Protein AF-A0A523UIM7-F1 (afdb_monomer_lite)

Foldseek 3Di:
DDDDPVRDDFFDKDKDFPDPDPPDDDDDDDDPDDDPDDDCPDDDDDDDDDDDDFDWDDDPHDTDGDDPDDDPDPPPSPPDPGIDTDGHHDDDDPDDDPDDFPDDVPAAWHQDPNDTDGDDQQADHLQDAAQFAGPPFHADPVHSGHHDGRPPVQVVVVVVQWQKTWEEEVLPVVLVVVSVVVCVPDPTHYYYHYDFDDCVNQVADPVCRNVLSVLCPLQQVGFTWMAGSQAIDGPDDNPHRDQNVVSLVRGPRNVVCPDPVNVVSSVVSSVVSVVVVVVSVVSNVVRDDD

pLDDT: mean 71.67, std 26.22, range [25.52, 98.38]

Radius of gyration: 25.38 Å; chains: 1; bounding box: 70×65×56 Å

Sequence (290 aa):
MWKELKDISSGDEIVVSKQLVPGKSKKLDFNKVKKGDYKVNRINFALRDSSEGTTVLLDGGTAVLTVSKEEEYQNFLIENEYFAMEKVKDIRLIGKEPTLDLRVEDEHNFIANGIVVHNTGIQRSGATPCGASTTTQPAGKVKPGKEQFRKDLTSIVAAHHIPYTAQAGIFHWKDLVNKAEKAFKVDGPAFLNILAPCHRGWRYPMEKTLEIAKLAIDTGFWPLFEVENGVWKINIRPKQRKPIIEWIKSQGRYKHLLKEENKHIVERIQKEVDDYWKYLEGMCKATQPQ

Secondary structure (DSSP, 8-state):
-PPPGGG--TT-EEEEES---TT------PPPPPTTS------PPPPP-----PPPEEETTEEE-----------TTSS-TTEEEEE-----------------TT---EEETTEEE--STT---TTSPTT---SSS-B-SS-BS--SPPP-HHHHHHHTT-SEEEEEETTSHHHHHHHHHHHHH-SS-EEEEEE---HHHHT--GGGHHHHHHHHHHTSSS-EEEEETTEEEEEE--SSPPPTHHHHHT-GGGGGGGSGGGHHHHHHHHHHHHHHHHHHHHHHHHHS--

Structure (mmCIF, N/CA/C/O backbone):
data_AF-A0A523UIM7-F1
#
_entry.id   AF-A0A523UIM7-F1
#
loop_
_atom_site.group_PDB
_atom_site.id
_atom_site.type_symbol
_atom_site.label_atom_id
_atom_site.label_alt_id
_atom_site.label_comp_id
_atom_site.label_asym_id
_atom_site.label_entity_id
_atom_site.label_seq_id
_atom_site.pdbx_PDB_ins_code
_atom_site.Cartn_x
_atom_site.Cartn_y
_atom_site.Cartn_z
_atom_site.occupancy
_atom_site.B_iso_or_equiv
_atom_site.auth_seq_id
_atom_site.auth_comp_id
_atom_site.auth_asym_id
_atom_site.auth_atom_id
_atom_site.pdbx_PDB_model_num
ATOM 1 N N . MET A 1 1 ? 18.971 -33.603 -4.106 1.00 36.50 1 MET A N 1
ATOM 2 C CA . MET A 1 1 ? 18.388 -33.624 -5.467 1.00 36.50 1 MET A CA 1
ATOM 3 C C . MET A 1 1 ? 16.890 -33.425 -5.336 1.00 36.50 1 MET A C 1
ATOM 5 O O . MET A 1 1 ? 16.274 -34.182 -4.604 1.00 36.50 1 MET A O 1
ATOM 9 N N . TRP A 1 2 ? 16.320 -32.408 -5.979 1.00 37.19 2 TRP A N 1
ATOM 10 C CA . TRP A 1 2 ? 14.867 -32.212 -6.026 1.00 37.19 2 TRP A CA 1
ATOM 11 C C . TRP A 1 2 ? 14.344 -32.839 -7.325 1.00 37.19 2 TRP A C 1
ATOM 13 O O . TRP A 1 2 ? 14.866 -32.512 -8.388 1.00 37.19 2 TRP A O 1
ATOM 23 N N . LYS A 1 3 ? 13.369 -33.751 -7.241 1.00 43.34 3 LYS A N 1
ATOM 24 C CA . LYS A 1 3 ? 12.641 -34.299 -8.400 1.00 43.34 3 LYS A CA 1
ATOM 25 C C . LYS A 1 3 ? 11.364 -33.488 -8.619 1.00 43.34 3 LYS A C 1
ATOM 27 O O . LYS A 1 3 ? 10.752 -33.050 -7.643 1.00 43.34 3 LYS A O 1
ATOM 32 N N . GLU A 1 4 ? 10.944 -33.281 -9.867 1.00 42.25 4 GLU A N 1
ATOM 33 C CA . GLU A 1 4 ? 9.598 -32.758 -10.113 1.00 42.25 4 GLU A CA 1
ATOM 34 C C . GLU A 1 4 ? 8.558 -33.836 -9.773 1.00 42.25 4 GLU A C 1
ATOM 36 O O . GLU A 1 4 ? 8.850 -35.027 -9.828 1.00 42.25 4 GLU A O 1
ATOM 41 N N . LEU A 1 5 ? 7.323 -33.437 -9.449 1.00 47.47 5 LEU A N 1
ATOM 42 C CA . LEU A 1 5 ? 6.235 -34.366 -9.096 1.00 47.47 5 LEU A CA 1
ATOM 43 C C . LEU A 1 5 ? 5.998 -35.447 -10.166 1.00 47.47 5 LEU A C 1
ATOM 45 O O . LEU A 1 5 ? 5.628 -36.569 -9.839 1.00 47.47 5 LEU A O 1
ATOM 49 N N . LYS A 1 6 ? 6.243 -35.102 -11.436 1.00 51.72 6 LYS A N 1
ATOM 50 C CA . LYS A 1 6 ? 6.139 -36.007 -12.589 1.00 51.72 6 LYS A CA 1
ATOM 51 C C . LYS A 1 6 ? 7.264 -37.054 -12.651 1.00 51.72 6 LYS A C 1
ATOM 53 O O . LYS A 1 6 ? 7.107 -38.056 -13.335 1.00 51.72 6 LYS A O 1
ATOM 58 N N . ASP A 1 7 ? 8.374 -36.804 -11.958 1.00 58.88 7 ASP A N 1
ATOM 59 C CA . ASP A 1 7 ? 9.587 -37.625 -11.965 1.00 58.88 7 ASP A CA 1
ATOM 60 C C . ASP A 1 7 ? 9.700 -38.501 -10.698 1.00 58.88 7 ASP A C 1
ATOM 62 O O . ASP A 1 7 ? 10.655 -39.271 -10.555 1.00 58.88 7 ASP A O 1
ATOM 66 N N . ILE A 1 8 ? 8.741 -38.389 -9.765 1.00 67.38 8 ILE A N 1
ATOM 67 C CA . ILE A 1 8 ? 8.651 -39.247 -8.576 1.00 67.38 8 ILE A CA 1
ATOM 68 C C . ILE A 1 8 ? 8.245 -40.654 -9.017 1.00 67.38 8 ILE A C 1
ATOM 70 O O . ILE A 1 8 ? 7.314 -40.833 -9.801 1.00 67.38 8 ILE A O 1
ATOM 74 N N . SER A 1 9 ? 8.946 -41.657 -8.501 1.00 69.88 9 SER A N 1
ATOM 75 C CA . SER A 1 9 ? 8.716 -43.075 -8.782 1.00 69.88 9 SER A CA 1
ATOM 76 C C . SER A 1 9 ? 8.471 -43.866 -7.498 1.00 69.88 9 SER A C 1
ATOM 78 O O . SER A 1 9 ? 8.834 -43.438 -6.401 1.00 69.88 9 SER A O 1
ATOM 80 N N . SER A 1 10 ? 7.868 -45.050 -7.631 1.00 73.38 10 SER A N 1
ATOM 81 C CA . SER A 1 10 ? 7.807 -46.012 -6.525 1.00 73.38 10 SER A CA 1
ATOM 82 C C . SER A 1 10 ? 9.218 -46.300 -5.999 1.00 73.38 10 SER A C 1
ATOM 84 O O . SER A 1 10 ? 10.149 -46.500 -6.781 1.00 73.38 10 SER A O 1
ATOM 86 N N . GLY A 1 11 ? 9.377 -46.284 -4.677 1.00 67.81 11 GLY A N 1
ATOM 87 C CA . GLY A 1 11 ? 10.662 -46.433 -3.994 1.00 67.81 11 GLY A CA 1
ATOM 88 C C . GLY A 1 11 ? 11.387 -45.126 -3.662 1.00 67.81 11 GLY A C 1
ATOM 89 O O . GLY A 1 11 ? 12.305 -45.170 -2.843 1.00 67.81 11 GLY A O 1
ATOM 90 N N . ASP A 1 12 ? 10.965 -43.981 -4.213 1.00 61.47 12 ASP A N 1
ATOM 91 C CA . ASP A 1 12 ? 11.496 -42.676 -3.806 1.00 61.47 12 ASP A CA 1
ATOM 92 C C . ASP A 1 12 ? 11.093 -42.343 -2.362 1.00 61.47 12 ASP A C 1
ATOM 94 O O . ASP A 1 12 ? 9.984 -42.656 -1.916 1.00 61.47 12 ASP A O 1
ATOM 98 N N . GLU A 1 13 ? 11.995 -41.688 -1.631 1.00 58.03 13 GLU A N 1
ATOM 99 C CA . GLU A 1 13 ? 11.727 -41.205 -0.278 1.00 58.03 13 GLU A CA 1
ATOM 100 C C . GLU A 1 13 ? 11.188 -39.773 -0.321 1.00 58.03 13 GLU A C 1
ATOM 102 O O . GLU A 1 13 ? 11.800 -38.877 -0.908 1.00 58.03 13 GLU A O 1
ATOM 107 N N . ILE A 1 14 ? 10.040 -39.555 0.319 1.00 54.66 14 ILE A N 1
ATOM 108 C CA . ILE A 1 14 ? 9.383 -38.250 0.413 1.00 54.66 14 ILE A CA 1
ATOM 109 C C . ILE A 1 14 ? 9.172 -37.858 1.874 1.00 54.66 14 ILE A C 1
ATOM 111 O O . ILE A 1 14 ? 8.968 -38.707 2.742 1.00 54.66 14 ILE A O 1
ATOM 115 N N . VAL A 1 15 ? 9.182 -36.552 2.138 1.00 54.09 15 VAL A N 1
ATOM 116 C CA . VAL A 1 15 ? 8.802 -36.008 3.444 1.00 54.09 15 VAL A CA 1
ATOM 117 C C . VAL A 1 15 ? 7.276 -35.978 3.528 1.00 54.09 15 VAL A C 1
ATOM 119 O O . VAL A 1 15 ? 6.625 -35.281 2.748 1.00 54.09 15 VAL A O 1
ATOM 122 N N . VAL A 1 16 ? 6.699 -36.692 4.490 1.00 48.78 16 VAL A N 1
ATOM 123 C CA . VAL A 1 16 ? 5.262 -36.667 4.802 1.00 48.78 16 VAL A CA 1
ATOM 124 C C . VAL A 1 16 ? 5.023 -36.049 6.174 1.00 48.78 16 VAL A C 1
ATOM 126 O O . VAL A 1 16 ? 5.859 -36.162 7.069 1.00 48.78 16 VAL A O 1
ATOM 129 N N . SER A 1 17 ? 3.876 -35.394 6.366 1.00 43.34 17 SER A N 1
ATOM 130 C CA . SER A 1 17 ? 3.464 -34.939 7.697 1.00 43.34 17 SER A CA 1
ATOM 131 C C . SER A 1 17 ? 2.916 -36.118 8.503 1.00 43.34 17 SER A C 1
ATOM 133 O O . SER A 1 17 ? 2.012 -36.825 8.055 1.00 43.34 17 SER A O 1
ATOM 135 N N . LYS A 1 18 ? 3.448 -36.333 9.707 1.00 52.22 18 LYS A N 1
ATOM 136 C CA . LYS A 1 18 ? 2.936 -37.327 10.652 1.00 52.22 18 LYS A CA 1
ATOM 137 C C . LYS A 1 18 ? 1.614 -36.842 11.256 1.00 52.22 18 LYS A C 1
ATOM 139 O O . LYS A 1 18 ? 1.527 -35.743 11.795 1.00 52.22 18 LYS A O 1
ATOM 144 N N . GLN A 1 19 ? 0.619 -37.733 11.265 1.00 46.78 19 GLN A N 1
ATOM 145 C CA . GLN A 1 19 ? -0.612 -37.636 12.067 1.00 46.78 19 GLN A CA 1
ATOM 146 C C . GLN A 1 19 ? -1.548 -36.447 11.777 1.00 46.78 19 GLN A C 1
ATOM 148 O O . GLN A 1 19 ? -2.046 -35.803 12.704 1.00 46.78 19 GLN A O 1
ATOM 153 N N . LEU A 1 20 ? -1.892 -36.207 10.514 1.00 43.84 20 LEU A N 1
ATOM 154 C CA . LEU A 1 20 ? -3.097 -35.436 10.202 1.00 43.84 20 LEU A CA 1
ATOM 155 C C . LEU A 1 20 ? -4.290 -36.394 10.135 1.00 43.84 20 LEU A C 1
ATOM 157 O O . LEU A 1 20 ? -4.562 -37.002 9.104 1.00 43.84 20 LEU A O 1
ATOM 161 N N . VAL A 1 21 ? -4.985 -36.564 11.264 1.00 44.00 21 VAL A N 1
ATOM 162 C CA . VAL A 1 21 ? -6.299 -37.221 11.271 1.00 44.00 21 VAL A CA 1
ATOM 163 C C . VAL A 1 21 ? -7.298 -36.237 10.654 1.00 44.00 21 VAL A C 1
ATOM 165 O O . VAL A 1 21 ? -7.424 -35.124 11.177 1.00 44.00 21 VAL A O 1
ATOM 168 N N . PRO A 1 22 ? -8.010 -36.602 9.573 1.00 36.69 22 PRO A N 1
ATOM 169 C CA . PRO A 1 22 ? -9.006 -35.725 8.969 1.00 36.69 22 PRO A CA 1
ATOM 170 C C . PRO A 1 22 ? -10.013 -35.230 10.020 1.00 36.69 22 PRO A C 1
ATOM 172 O O . PRO A 1 22 ? -10.575 -36.025 10.771 1.00 36.69 22 PRO A O 1
ATOM 175 N N . GLY A 1 23 ? -10.212 -33.910 10.104 1.00 35.22 23 GLY A N 1
ATOM 176 C CA . GLY A 1 23 ? -11.197 -33.292 11.003 1.00 35.22 23 GLY A CA 1
ATOM 177 C C . GLY A 1 23 ? -10.735 -32.981 12.435 1.00 35.22 23 GLY A C 1
ATOM 178 O O . GLY A 1 23 ? -11.562 -32.545 13.234 1.00 35.22 23 GLY A O 1
ATOM 179 N N . LYS A 1 24 ? -9.451 -33.153 12.790 1.00 33.72 24 LYS A N 1
ATOM 180 C CA . LYS A 1 24 ? -8.919 -32.728 14.103 1.00 33.72 24 LYS A CA 1
ATOM 181 C C . LYS A 1 24 ? -7.842 -31.648 13.974 1.00 33.72 24 LYS A C 1
ATOM 183 O O . LYS A 1 24 ? -6.783 -31.884 13.403 1.00 33.72 24 LYS A O 1
ATOM 188 N N . SER A 1 25 ? -8.083 -30.485 14.578 1.00 31.55 25 SER A N 1
ATOM 189 C CA . SER A 1 25 ? -7.074 -29.434 14.765 1.00 31.55 25 SER A CA 1
ATOM 190 C C . SER A 1 25 ? -6.069 -29.853 15.845 1.00 31.55 25 SER A C 1
ATOM 192 O O . SER A 1 25 ? -6.478 -30.242 16.940 1.00 31.55 25 SER A O 1
ATOM 194 N N . LYS A 1 26 ? -4.761 -29.753 15.572 1.00 38.25 26 LYS A N 1
ATOM 195 C CA . LYS A 1 26 ? -3.692 -29.988 16.561 1.00 38.25 26 LYS A CA 1
ATOM 196 C C . LYS A 1 26 ? -3.021 -28.655 16.902 1.00 38.25 26 LYS A C 1
ATOM 198 O O . LYS A 1 26 ? -2.646 -27.902 16.007 1.00 38.25 26 LYS A O 1
ATOM 203 N N . LYS A 1 27 ? -2.917 -28.342 18.194 1.00 36.25 27 LYS A N 1
ATOM 204 C CA . LYS A 1 27 ? -2.254 -27.132 18.698 1.00 36.25 27 LYS A CA 1
ATOM 205 C C . LYS A 1 27 ? -0.744 -27.385 18.736 1.00 36.25 27 LYS A C 1
ATOM 207 O O . LYS A 1 27 ? -0.323 -28.436 19.207 1.00 36.25 27 LYS A O 1
ATOM 212 N N . LEU A 1 28 ? 0.044 -26.459 18.192 1.00 33.81 28 LEU A N 1
ATOM 213 C CA . LEU A 1 28 ? 1.5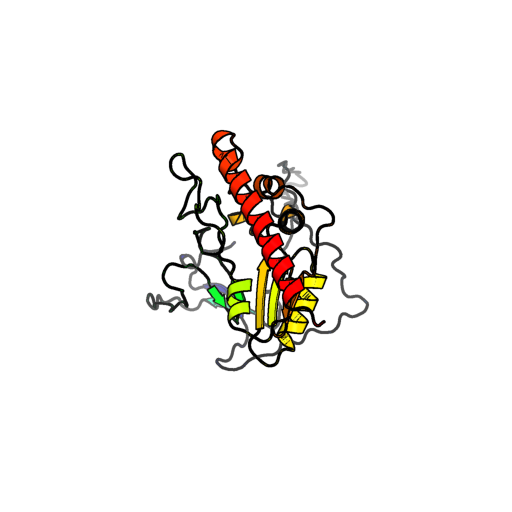07 -26.516 18.219 1.00 33.81 28 LEU A CA 1
ATOM 214 C C . LEU A 1 28 ? 1.995 -25.768 19.459 1.00 33.81 28 LEU A C 1
ATOM 216 O O . LEU A 1 28 ? 1.912 -24.539 19.511 1.00 33.81 28 LEU A O 1
ATOM 220 N N . ASP A 1 29 ? 2.476 -26.508 20.452 1.00 37.47 29 ASP A N 1
ATOM 221 C CA . ASP A 1 29 ? 3.030 -25.936 21.674 1.00 37.47 29 ASP A CA 1
ATOM 222 C C . ASP A 1 29 ? 4.555 -25.844 21.545 1.00 37.47 29 ASP A C 1
ATOM 224 O O . ASP A 1 29 ? 5.269 -26.845 21.538 1.00 37.47 29 ASP A O 1
ATOM 228 N N . PHE A 1 30 ? 5.071 -24.622 21.427 1.00 35.41 30 PHE A N 1
ATOM 229 C CA . PHE A 1 30 ? 6.511 -24.379 21.433 1.00 35.41 30 PHE A CA 1
ATOM 230 C C . PHE A 1 30 ? 7.019 -24.297 22.876 1.00 35.41 30 PHE A C 1
ATOM 232 O O . PHE A 1 30 ? 6.484 -23.544 23.695 1.00 35.41 30 PHE A O 1
ATOM 239 N N . ASN A 1 31 ? 8.088 -25.032 23.190 1.00 39.03 31 ASN A N 1
ATOM 240 C CA . ASN A 1 31 ? 8.759 -24.910 24.482 1.00 39.03 31 ASN A CA 1
ATOM 241 C C . ASN A 1 31 ? 9.359 -23.502 24.648 1.00 39.03 31 ASN A C 1
ATOM 243 O O . ASN A 1 31 ? 9.962 -22.959 23.722 1.00 39.03 31 ASN A O 1
ATOM 247 N N . LYS A 1 32 ? 9.225 -22.909 25.844 1.00 41.84 32 LYS A N 1
ATOM 248 C CA . LYS A 1 32 ? 9.909 -21.648 26.177 1.00 41.84 32 LYS A CA 1
ATOM 249 C C . LYS A 1 32 ? 11.425 -21.837 26.072 1.00 41.84 32 LYS A C 1
ATOM 251 O O . LYS A 1 32 ? 11.962 -22.782 26.647 1.00 41.84 32 LYS A O 1
ATOM 256 N N . VAL A 1 33 ? 12.081 -20.895 25.396 1.00 43.97 33 VAL A N 1
ATOM 257 C CA . VAL A 1 33 ? 13.542 -20.816 25.243 1.00 43.97 33 VAL A CA 1
ATOM 258 C C . VAL A 1 33 ? 14.221 -20.891 26.615 1.00 43.97 33 VAL A C 1
ATOM 260 O O . VAL A 1 33 ? 13.873 -20.132 27.527 1.00 43.97 33 VAL A O 1
ATOM 263 N N . LYS A 1 34 ? 15.180 -21.803 26.771 1.00 41.72 34 LYS A N 1
ATOM 264 C CA . LYS A 1 34 ? 15.964 -22.016 27.993 1.00 41.72 34 LYS A CA 1
ATOM 265 C C . LYS A 1 34 ? 17.333 -21.342 27.883 1.00 41.72 34 LYS A C 1
ATOM 267 O O . LYS A 1 34 ? 17.845 -21.054 26.803 1.00 41.72 34 LYS A O 1
ATOM 272 N N . LYS A 1 35 ? 17.956 -21.080 29.034 1.00 31.75 35 LYS A N 1
ATOM 273 C CA . LYS A 1 35 ? 19.322 -20.543 29.109 1.00 31.75 35 LYS A CA 1
ATOM 274 C C . LYS A 1 35 ? 20.299 -21.589 28.549 1.00 31.75 35 LYS A C 1
ATOM 276 O O . LYS A 1 35 ? 20.526 -22.601 29.200 1.00 31.75 35 LYS A O 1
ATOM 281 N N . GLY A 1 36 ? 20.847 -21.333 27.362 1.00 39.59 36 GLY A N 1
ATOM 282 C CA . GLY A 1 36 ? 21.710 -22.264 26.619 1.00 39.59 36 GLY A CA 1
ATOM 283 C C . GLY A 1 36 ? 21.248 -22.507 25.180 1.00 39.59 36 GLY A C 1
ATOM 284 O O . GLY A 1 36 ? 22.056 -22.919 24.355 1.00 39.59 36 GLY A O 1
ATOM 285 N N . ASP A 1 37 ? 19.993 -22.182 24.861 1.00 36.66 37 ASP A N 1
ATOM 286 C CA . ASP A 1 37 ? 19.481 -22.275 23.495 1.00 36.66 37 ASP A CA 1
ATOM 287 C C . ASP A 1 37 ? 20.121 -21.204 22.596 1.00 36.66 37 ASP A C 1
ATOM 289 O O . ASP A 1 37 ? 20.364 -20.062 23.007 1.00 36.66 37 ASP A O 1
ATOM 293 N N . TYR A 1 38 ? 20.400 -21.574 21.346 1.00 39.41 38 TYR A N 1
ATOM 294 C CA . TYR A 1 38 ? 21.070 -20.703 20.386 1.00 39.41 38 TYR A CA 1
ATOM 295 C C . TYR A 1 38 ? 20.208 -19.486 20.036 1.00 39.41 38 TYR A C 1
ATOM 297 O O . TYR A 1 38 ? 19.090 -19.596 19.531 1.00 39.41 38 TYR A O 1
ATOM 305 N N . LYS A 1 39 ? 20.761 -18.290 20.250 1.00 38.81 39 LYS A N 1
ATOM 306 C CA . LYS A 1 39 ? 20.158 -17.031 19.808 1.00 38.81 39 LYS A CA 1
ATOM 307 C C . LYS A 1 39 ? 20.603 -16.732 18.376 1.00 38.81 39 LYS A C 1
ATOM 309 O O . LYS A 1 39 ? 21.748 -16.338 18.153 1.00 38.81 39 LYS A O 1
ATOM 314 N N . VAL A 1 40 ? 19.700 -16.878 17.407 1.00 35.97 40 VAL A N 1
ATOM 315 C CA .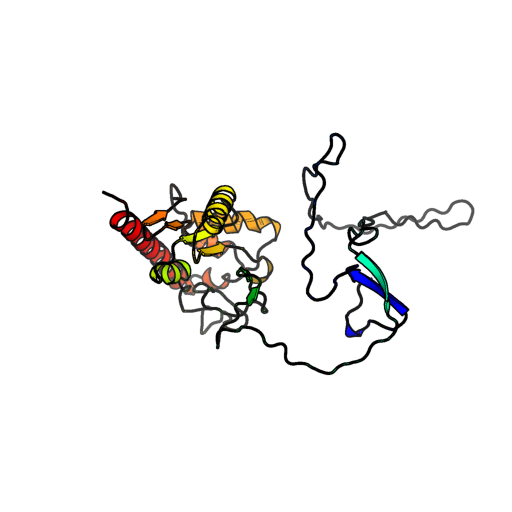 VAL A 1 40 ? 19.953 -16.471 16.015 1.00 35.97 40 VAL A CA 1
ATOM 316 C C . VAL A 1 40 ? 19.980 -14.942 15.950 1.00 35.97 40 VAL A C 1
ATOM 318 O O . VAL A 1 40 ? 18.943 -14.285 15.963 1.00 35.97 40 VAL A O 1
ATOM 321 N N . ASN A 1 41 ? 21.181 -14.360 15.931 1.00 32.59 41 ASN A N 1
ATOM 322 C CA . ASN A 1 41 ? 21.363 -12.904 15.909 1.00 32.59 41 ASN A CA 1
ATOM 323 C C . ASN A 1 41 ? 21.327 -12.309 14.485 1.00 32.59 41 ASN A C 1
ATOM 325 O O . ASN A 1 41 ? 21.085 -11.111 14.347 1.00 32.59 41 ASN A O 1
ATOM 329 N N . ARG A 1 42 ? 21.542 -13.121 13.436 1.00 30.06 42 ARG A N 1
ATOM 330 C CA . ARG A 1 42 ? 21.384 -12.778 12.007 1.00 30.06 42 ARG A CA 1
ATOM 331 C C . ARG A 1 42 ? 21.088 -14.040 11.188 1.00 30.06 42 ARG A C 1
ATOM 333 O O . ARG A 1 42 ? 21.673 -15.082 11.459 1.00 30.06 42 ARG A O 1
ATOM 340 N N . ILE A 1 43 ? 20.220 -13.923 10.184 1.00 28.42 43 ILE A N 1
ATOM 341 C CA . ILE A 1 43 ? 20.057 -14.905 9.101 1.00 28.42 43 ILE A CA 1
ATOM 342 C C . ILE A 1 43 ? 20.883 -14.364 7.931 1.00 28.42 43 ILE A C 1
ATOM 344 O O . ILE A 1 43 ? 20.554 -13.301 7.403 1.00 28.42 43 ILE A O 1
ATOM 348 N N . ASN A 1 44 ? 21.984 -15.025 7.572 1.00 31.81 44 ASN A N 1
ATOM 349 C CA . ASN A 1 44 ? 22.795 -14.600 6.432 1.00 31.81 44 ASN A CA 1
ATOM 350 C C . ASN A 1 44 ? 22.169 -15.114 5.128 1.00 31.81 44 ASN A C 1
ATOM 352 O O . ASN A 1 44 ? 21.896 -16.301 4.988 1.00 31.81 44 ASN A O 1
ATOM 356 N N . PHE A 1 45 ? 21.961 -14.203 4.175 1.00 27.70 45 PHE A N 1
ATOM 357 C CA . PHE A 1 45 ? 21.747 -14.527 2.768 1.00 27.70 45 PHE A CA 1
ATOM 358 C C . PHE A 1 45 ? 23.110 -14.725 2.099 1.00 27.70 45 PHE A C 1
ATOM 360 O O . PHE A 1 45 ? 24.025 -13.931 2.315 1.00 27.70 45 PHE A O 1
ATOM 367 N N . ALA A 1 46 ? 23.223 -15.782 1.297 1.00 28.98 46 ALA A N 1
ATOM 368 C CA . ALA A 1 46 ? 24.422 -16.142 0.557 1.00 28.98 46 ALA A CA 1
ATOM 369 C C . ALA A 1 46 ? 24.902 -15.001 -0.357 1.00 28.98 46 ALA A C 1
ATOM 371 O O . ALA A 1 46 ? 24.166 -14.514 -1.219 1.00 28.98 46 ALA A O 1
ATOM 372 N N . LEU A 1 47 ? 26.165 -14.617 -0.177 1.00 25.52 47 LEU A N 1
ATOM 373 C CA . LEU A 1 47 ? 26.949 -13.899 -1.170 1.00 25.52 47 LEU A CA 1
ATOM 374 C C . LEU A 1 47 ? 27.348 -14.908 -2.250 1.00 25.52 47 LEU A C 1
ATOM 376 O O . LEU A 1 47 ? 28.001 -15.903 -1.958 1.00 25.52 47 LEU A O 1
ATOM 380 N N . ARG A 1 48 ? 26.964 -14.648 -3.500 1.00 31.00 48 ARG A N 1
ATOM 381 C CA . ARG A 1 48 ? 27.717 -15.162 -4.645 1.00 31.00 48 ARG A CA 1
ATOM 382 C C . ARG A 1 48 ? 28.915 -14.245 -4.824 1.00 31.00 48 ARG A C 1
ATOM 384 O O . ARG A 1 48 ? 28.705 -13.083 -5.162 1.00 31.00 48 ARG A O 1
ATOM 391 N N . ASP A 1 49 ? 30.122 -14.777 -4.687 1.00 29.23 49 ASP A N 1
ATOM 392 C CA . ASP A 1 49 ? 31.182 -14.384 -5.604 1.00 29.23 49 ASP A CA 1
ATOM 393 C C . ASP A 1 49 ? 32.159 -15.532 -5.885 1.00 29.23 49 ASP A C 1
ATOM 395 O O . ASP A 1 49 ? 32.381 -16.433 -5.084 1.00 29.23 49 ASP A O 1
ATOM 399 N N . SER A 1 50 ? 32.633 -15.467 -7.114 1.00 37.34 50 SER A N 1
ATOM 400 C CA . SER A 1 50 ? 33.446 -16.348 -7.932 1.00 37.34 50 SER A CA 1
ATOM 401 C C . SER A 1 50 ? 34.809 -16.779 -7.362 1.00 37.34 50 SER A C 1
ATOM 403 O O . SER A 1 50 ? 35.564 -15.965 -6.842 1.00 37.34 50 SER A O 1
ATOM 405 N N . SER A 1 51 ? 35.162 -18.061 -7.541 1.00 28.73 51 SER A N 1
ATOM 406 C CA . SER A 1 51 ? 36.439 -18.554 -8.114 1.00 28.73 51 SER A CA 1
ATOM 407 C C . SER A 1 51 ? 36.588 -20.068 -7.891 1.00 28.73 51 SER A C 1
ATOM 409 O O . SER A 1 51 ? 36.761 -20.549 -6.777 1.00 28.73 51 SER A O 1
ATOM 411 N N . GLU A 1 52 ? 36.489 -20.832 -8.978 1.00 36.12 52 GLU A N 1
ATOM 412 C CA . GLU A 1 52 ? 36.778 -22.266 -9.014 1.00 36.12 52 GLU A CA 1
ATOM 413 C C . GLU A 1 52 ? 38.279 -22.525 -8.803 1.00 36.12 52 GLU A C 1
ATOM 415 O O . GLU A 1 52 ? 39.124 -21.870 -9.414 1.00 36.12 52 GLU A O 1
ATOM 420 N N . GLY A 1 53 ? 38.610 -23.524 -7.982 1.00 25.89 53 GLY A N 1
ATOM 421 C CA . GLY A 1 53 ? 39.970 -24.038 -7.841 1.00 25.89 53 GLY A CA 1
ATOM 422 C C . GLY A 1 53 ? 40.012 -25.308 -6.996 1.00 25.89 53 GLY A C 1
ATOM 423 O O . GLY A 1 53 ? 40.136 -25.245 -5.777 1.00 25.89 53 GLY A O 1
ATOM 424 N N . THR A 1 54 ? 39.899 -26.476 -7.632 1.00 30.69 54 THR A N 1
ATOM 425 C CA . THR A 1 54 ? 40.159 -27.776 -6.993 1.00 30.69 54 THR A CA 1
ATOM 426 C C . THR A 1 54 ? 41.665 -28.041 -6.986 1.00 30.69 54 THR A C 1
ATOM 428 O O . THR A 1 54 ? 42.273 -28.144 -8.049 1.00 30.69 54 THR A O 1
ATOM 431 N N . THR A 1 55 ? 42.269 -28.194 -5.806 1.00 28.75 55 THR A N 1
ATOM 432 C CA . THR A 1 55 ? 43.666 -28.640 -5.670 1.00 28.75 55 THR A CA 1
ATOM 433 C C . THR A 1 55 ? 43.706 -30.144 -5.418 1.00 28.75 55 THR A C 1
ATOM 435 O O . THR A 1 55 ? 43.096 -30.631 -4.468 1.00 28.75 55 THR A O 1
ATOM 438 N N . VAL A 1 56 ? 44.448 -30.877 -6.252 1.00 28.02 56 VAL A N 1
ATOM 439 C CA . VAL A 1 56 ? 44.734 -32.309 -6.079 1.00 28.02 56 VAL A CA 1
ATOM 440 C C . VAL A 1 56 ? 46.128 -32.452 -5.475 1.00 28.02 56 VAL A C 1
ATOM 442 O O . VAL A 1 56 ? 47.101 -31.971 -6.053 1.00 28.02 56 VAL A O 1
ATOM 445 N N . LEU A 1 57 ? 46.233 -33.128 -4.331 1.00 28.84 57 LEU A N 1
ATOM 446 C CA . LEU A 1 57 ? 47.509 -33.578 -3.775 1.00 28.84 57 LEU A CA 1
ATOM 447 C C . LEU A 1 57 ? 47.553 -35.106 -3.799 1.00 28.84 57 LEU A C 1
ATOM 449 O O . LEU A 1 57 ? 46.583 -35.773 -3.438 1.00 28.84 57 LEU A O 1
ATOM 453 N N . LEU A 1 58 ? 48.689 -35.640 -4.244 1.00 27.84 58 LEU A N 1
ATOM 454 C CA . LEU A 1 58 ? 49.001 -37.063 -4.214 1.00 27.84 58 LEU A CA 1
ATOM 455 C C . LEU A 1 58 ? 49.908 -37.328 -3.016 1.00 27.84 58 LEU A C 1
ATOM 457 O O . LEU A 1 58 ? 51.019 -36.806 -2.961 1.00 27.84 58 LEU A O 1
ATOM 461 N N . ASP A 1 59 ? 49.440 -38.168 -2.099 1.00 28.95 59 ASP A N 1
ATOM 462 C CA . ASP A 1 59 ? 50.266 -38.780 -1.063 1.00 28.95 59 ASP A CA 1
ATOM 463 C C . ASP A 1 59 ? 50.055 -40.301 -1.097 1.00 28.95 59 ASP A C 1
ATOM 465 O O . ASP A 1 59 ? 48.928 -40.788 -1.219 1.00 28.95 59 ASP A O 1
ATOM 469 N N . GLY A 1 60 ? 51.152 -41.059 -1.085 1.00 34.72 60 GLY A N 1
ATOM 470 C CA . GLY A 1 60 ? 51.139 -42.521 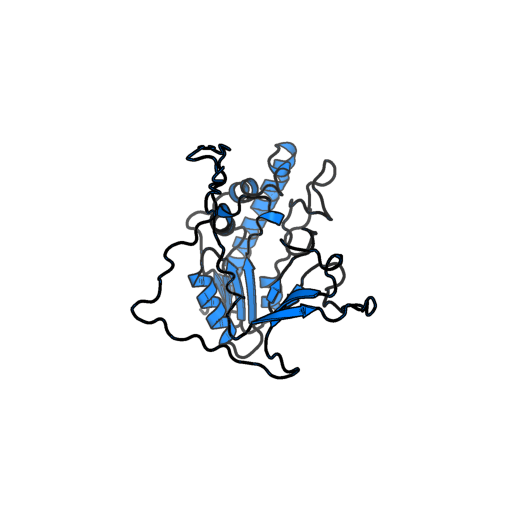-0.944 1.00 34.72 60 GLY A CA 1
ATOM 471 C C . GLY A 1 60 ? 50.338 -43.337 -1.973 1.00 34.72 60 GLY A C 1
ATOM 472 O O . GLY A 1 60 ? 49.968 -44.469 -1.678 1.00 34.72 60 GLY A O 1
ATOM 473 N N . GLY A 1 61 ? 50.046 -42.804 -3.165 1.00 35.53 61 GLY A N 1
ATOM 474 C CA . GLY A 1 61 ? 49.335 -43.541 -4.222 1.00 35.53 61 GLY A CA 1
ATOM 475 C C . GLY A 1 61 ? 47.804 -43.547 -4.114 1.00 35.53 61 GLY A C 1
ATOM 476 O O . GLY A 1 61 ? 47.158 -44.308 -4.832 1.00 35.53 61 GLY A O 1
ATOM 477 N N . THR A 1 62 ? 47.208 -42.689 -3.279 1.00 29.41 62 THR A N 1
ATOM 478 C CA . THR A 1 62 ? 45.747 -42.486 -3.230 1.00 29.41 62 THR A CA 1
ATOM 479 C C . THR A 1 62 ? 45.400 -41.040 -3.582 1.00 29.41 62 THR A C 1
ATOM 481 O O . THR A 1 62 ? 45.956 -40.104 -3.013 1.00 29.41 62 THR A O 1
ATOM 484 N N . ALA A 1 63 ? 44.469 -40.840 -4.519 1.00 27.25 63 ALA A N 1
ATOM 485 C CA . ALA A 1 63 ? 43.912 -39.520 -4.801 1.00 27.25 63 ALA A CA 1
ATOM 486 C C . ALA A 1 63 ? 42.884 -39.163 -3.719 1.00 27.25 63 ALA A C 1
ATOM 488 O O . ALA A 1 63 ? 41.818 -39.776 -3.643 1.00 27.25 63 ALA A O 1
ATOM 489 N N . VAL A 1 64 ? 43.196 -38.174 -2.882 1.00 29.52 64 VAL A N 1
ATOM 490 C CA . VAL A 1 64 ? 42.244 -37.630 -1.908 1.00 29.52 64 VAL A CA 1
ATOM 491 C C . VAL A 1 64 ? 41.537 -36.432 -2.540 1.00 29.52 64 VAL A C 1
ATOM 493 O O . VAL A 1 64 ? 42.140 -35.389 -2.785 1.00 29.52 64 VAL A O 1
ATOM 496 N N . LEU A 1 65 ? 40.244 -36.597 -2.822 1.00 29.59 65 LEU A N 1
ATOM 497 C CA . LEU A 1 65 ? 39.344 -35.520 -3.232 1.00 29.59 65 LEU A CA 1
ATOM 498 C C . LEU A 1 65 ? 38.818 -34.810 -1.983 1.00 29.59 65 LEU A C 1
ATOM 500 O O . LEU A 1 65 ? 37.929 -35.315 -1.299 1.00 29.59 65 LEU A O 1
ATOM 504 N N . THR A 1 66 ? 39.339 -33.620 -1.703 1.00 29.98 66 THR A N 1
ATOM 505 C CA . THR A 1 66 ? 38.767 -32.744 -0.677 1.00 29.98 66 THR A CA 1
ATOM 506 C C . THR A 1 66 ? 37.703 -31.865 -1.326 1.00 29.98 66 THR A C 1
ATOM 508 O O . THR A 1 66 ? 38.006 -30.823 -1.901 1.00 29.98 66 THR A O 1
ATOM 511 N N . VAL A 1 67 ? 36.444 -32.297 -1.249 1.00 31.97 67 VAL A N 1
ATOM 512 C CA . VAL A 1 67 ? 35.294 -31.429 -1.534 1.00 31.97 67 VAL A CA 1
ATOM 513 C C . VAL A 1 67 ? 35.142 -30.488 -0.342 1.00 31.97 67 VAL A C 1
ATOM 515 O O . VAL A 1 67 ? 34.963 -30.940 0.791 1.00 31.97 67 VAL A O 1
ATOM 518 N N . SER A 1 68 ? 35.254 -29.180 -0.572 1.00 31.27 68 SER A N 1
ATOM 519 C CA . SER A 1 68 ? 34.968 -28.174 0.449 1.00 31.27 68 SER A CA 1
ATOM 520 C C . SER A 1 68 ? 33.534 -28.362 0.945 1.00 31.27 68 SER A C 1
ATOM 522 O O . SER A 1 68 ? 32.591 -28.318 0.157 1.00 31.27 68 SER A O 1
ATOM 524 N N . LYS A 1 69 ? 33.375 -28.603 2.252 1.00 37.19 69 LYS A N 1
ATOM 525 C CA . LYS A 1 69 ? 32.079 -28.664 2.938 1.00 37.19 69 LYS A CA 1
ATOM 526 C C . LYS A 1 69 ? 31.392 -27.296 2.874 1.00 37.19 69 LYS A C 1
ATOM 528 O O . LYS A 1 69 ? 31.487 -26.510 3.812 1.00 37.19 69 LYS A O 1
ATOM 533 N N . GLU A 1 70 ? 30.688 -27.029 1.786 1.00 32.84 70 GLU A N 1
ATOM 534 C CA . GLU A 1 70 ? 29.603 -26.056 1.768 1.00 32.84 70 GLU A CA 1
ATOM 535 C C . GLU A 1 70 ? 28.317 -26.766 2.206 1.00 32.84 70 GLU A C 1
ATOM 537 O O . GLU A 1 70 ? 27.732 -27.562 1.479 1.00 32.84 70 GLU A O 1
ATOM 542 N N . GLU A 1 71 ? 27.955 -26.494 3.461 1.00 36.59 71 GLU A N 1
ATOM 543 C CA . GLU A 1 71 ? 26.601 -26.526 4.021 1.00 36.59 71 GLU A CA 1
ATOM 544 C C . GLU A 1 71 ? 25.765 -27.794 3.774 1.00 36.59 71 GLU A C 1
ATOM 546 O O . GLU A 1 71 ? 24.835 -27.842 2.968 1.00 36.59 71 GLU A O 1
ATOM 551 N N . GLU A 1 72 ? 25.999 -28.790 4.631 1.00 34.53 72 GLU A N 1
ATOM 552 C CA . GLU A 1 72 ? 24.941 -29.683 5.107 1.00 34.53 72 GLU A CA 1
ATOM 553 C C . GLU A 1 72 ? 23.840 -28.814 5.749 1.00 34.53 72 GLU A C 1
ATOM 555 O O . GLU A 1 72 ? 23.883 -28.471 6.931 1.00 34.53 72 GLU A O 1
ATOM 560 N N . TYR A 1 73 ? 22.859 -28.387 4.953 1.00 36.69 73 TYR A N 1
ATOM 561 C CA . TYR A 1 73 ? 21.596 -27.884 5.479 1.00 36.69 73 TYR A CA 1
ATOM 562 C C . TYR A 1 73 ? 21.031 -28.968 6.402 1.00 36.69 73 TYR A C 1
ATOM 564 O O . TYR A 1 73 ? 20.594 -30.018 5.926 1.00 36.69 73 TYR A O 1
ATOM 572 N N . GLN A 1 74 ? 21.006 -28.718 7.716 1.00 38.03 74 GLN A N 1
ATOM 573 C CA . GLN A 1 74 ? 20.132 -29.472 8.606 1.00 38.03 74 GLN A CA 1
ATOM 574 C C . GLN A 1 74 ? 18.703 -29.240 8.124 1.00 38.03 74 GLN A C 1
ATOM 576 O O . GLN A 1 74 ? 18.112 -28.172 8.295 1.00 38.03 74 GLN A O 1
ATOM 581 N N . ASN A 1 75 ? 18.175 -30.243 7.439 1.00 46.22 75 ASN A N 1
ATOM 582 C CA . ASN A 1 75 ? 16.822 -30.250 6.941 1.00 46.22 75 ASN A CA 1
ATOM 583 C C . ASN A 1 75 ? 15.920 -30.334 8.181 1.00 46.22 75 ASN A C 1
ATOM 585 O O . ASN A 1 75 ? 15.732 -31.410 8.728 1.00 46.22 75 ASN A O 1
ATOM 589 N N . PHE A 1 76 ? 15.396 -29.203 8.661 1.00 43.47 76 PHE A N 1
ATOM 590 C CA . PHE A 1 76 ? 14.565 -29.081 9.878 1.00 43.47 76 PHE A CA 1
ATOM 591 C C . PHE A 1 76 ? 13.271 -29.924 9.854 1.00 43.47 76 PHE A C 1
ATOM 593 O O . PHE A 1 76 ? 12.518 -29.960 10.827 1.00 43.47 76 PHE A O 1
ATOM 600 N N . LEU A 1 77 ? 13.000 -30.573 8.721 1.00 41.41 77 LEU A N 1
ATOM 601 C CA . LEU A 1 77 ? 11.928 -31.539 8.507 1.00 41.41 77 LEU A CA 1
ATOM 602 C C . LEU A 1 77 ? 12.355 -32.984 8.818 1.00 41.41 77 LEU A C 1
ATOM 604 O O . LEU A 1 77 ? 11.504 -33.825 9.084 1.00 41.41 77 LEU A O 1
ATOM 608 N N . ILE A 1 78 ? 13.651 -33.289 8.781 1.00 46.72 78 ILE A N 1
ATOM 609 C CA . ILE A 1 78 ? 14.203 -34.607 9.099 1.00 46.72 78 ILE A CA 1
ATOM 610 C C . ILE A 1 78 ? 14.451 -34.638 10.617 1.00 46.72 78 ILE A C 1
ATOM 612 O O . ILE A 1 78 ? 14.955 -33.676 11.182 1.00 46.72 78 ILE A O 1
ATOM 616 N N . GLU A 1 79 ? 14.016 -35.715 11.279 1.00 46.84 79 GLU A N 1
ATOM 617 C CA . GLU A 1 79 ? 14.019 -35.918 12.749 1.00 46.84 79 GLU A CA 1
ATOM 618 C C . GLU A 1 79 ? 12.983 -35.120 13.571 1.00 46.84 79 GLU A C 1
ATOM 620 O O . GLU A 1 79 ? 12.868 -35.320 14.780 1.00 46.84 79 GLU A O 1
ATOM 625 N N . ASN A 1 80 ? 12.156 -34.279 12.944 1.00 56.12 80 ASN A N 1
ATOM 626 C CA . ASN A 1 80 ? 11.072 -33.570 13.629 1.00 56.12 80 ASN A CA 1
ATOM 627 C C . ASN A 1 80 ? 9.858 -34.500 13.898 1.00 56.12 80 ASN A C 1
ATOM 629 O O . ASN A 1 80 ? 9.458 -35.288 13.043 1.00 56.12 80 ASN A O 1
ATOM 633 N N . GLU A 1 81 ? 9.222 -34.393 15.074 1.00 53.81 81 GLU A N 1
ATOM 634 C CA . GLU A 1 81 ? 8.059 -35.215 15.470 1.00 53.81 81 GLU A CA 1
ATOM 635 C C . GLU A 1 81 ? 6.842 -35.129 14.518 1.00 53.81 81 GLU A C 1
ATOM 637 O O . GLU A 1 81 ? 6.027 -36.052 14.462 1.00 53.81 81 GLU A O 1
ATOM 642 N N . TYR A 1 82 ? 6.733 -34.046 13.749 1.00 53.03 82 TYR A N 1
ATOM 643 C CA . TYR A 1 82 ? 5.648 -33.736 12.819 1.00 53.03 82 TYR A CA 1
ATOM 644 C C . TYR A 1 82 ? 5.890 -34.244 11.397 1.00 53.03 82 TYR A C 1
ATOM 646 O O . TYR A 1 82 ? 4.968 -34.176 10.582 1.00 53.03 82 TYR A O 1
ATOM 654 N N . PHE A 1 83 ? 7.082 -34.754 11.078 1.00 49.97 83 PHE A N 1
ATOM 655 C CA . PHE A 1 83 ? 7.429 -35.193 9.727 1.00 49.97 83 PHE A CA 1
ATOM 656 C C . PHE A 1 83 ? 8.120 -36.567 9.730 1.00 49.97 83 PHE A C 1
ATOM 658 O O . PHE A 1 83 ? 8.768 -36.978 10.695 1.00 49.97 83 PHE A O 1
ATOM 665 N N . ALA A 1 84 ? 7.914 -37.341 8.668 1.00 54.72 84 ALA A N 1
ATOM 666 C CA . ALA A 1 84 ? 8.566 -38.628 8.442 1.00 54.72 84 ALA A CA 1
A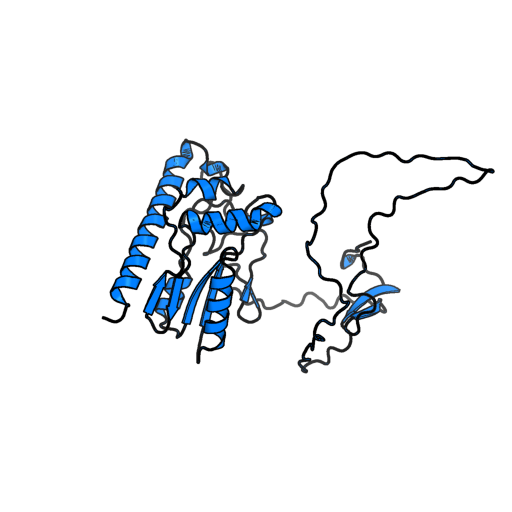TOM 667 C C . ALA A 1 84 ? 9.125 -38.677 7.027 1.00 54.72 84 ALA A C 1
ATOM 669 O O . ALA A 1 84 ? 8.541 -38.096 6.116 1.00 54.72 84 ALA A O 1
ATOM 670 N N . MET A 1 85 ? 10.198 -39.438 6.842 1.00 53.06 85 MET A N 1
ATOM 671 C CA . MET A 1 85 ? 10.544 -39.946 5.522 1.00 53.06 85 MET A CA 1
ATOM 672 C C . MET A 1 85 ? 9.744 -41.225 5.291 1.00 53.06 85 MET A C 1
ATOM 674 O O . MET A 1 85 ? 9.855 -42.171 6.072 1.00 53.06 85 MET A O 1
ATOM 678 N N . GLU A 1 86 ? 8.929 -41.248 4.242 1.00 58.84 86 GLU A N 1
ATOM 679 C CA . GLU A 1 86 ? 8.221 -42.450 3.805 1.00 58.84 86 GLU A CA 1
ATOM 680 C C . GLU A 1 86 ? 8.557 -42.783 2.356 1.00 58.84 86 GLU A C 1
ATOM 682 O O . GLU A 1 86 ? 8.829 -41.905 1.536 1.00 58.84 86 GLU A O 1
ATOM 687 N N . LYS A 1 87 ? 8.537 -44.082 2.045 1.00 68.50 87 LYS A N 1
ATOM 688 C CA . LYS A 1 87 ? 8.748 -44.581 0.688 1.00 68.50 87 LYS A CA 1
ATOM 689 C C . LYS A 1 87 ? 7.434 -44.590 -0.067 1.00 68.50 87 LYS A C 1
ATOM 691 O O . LYS A 1 87 ? 6.450 -45.178 0.392 1.00 68.50 87 LYS A O 1
ATOM 696 N N . VAL A 1 88 ? 7.443 -43.995 -1.252 1.00 61.94 88 VAL A N 1
ATOM 697 C CA . VAL A 1 88 ? 6.309 -44.055 -2.172 1.00 61.94 88 VAL A CA 1
ATOM 698 C C . VAL A 1 88 ? 6.073 -45.515 -2.562 1.00 61.94 88 VAL A C 1
ATOM 700 O O . VAL A 1 88 ? 6.951 -46.151 -3.139 1.00 61.94 88 VAL A O 1
ATOM 703 N N . LYS A 1 89 ? 4.899 -46.060 -2.221 1.00 65.50 89 LYS A N 1
ATOM 704 C CA . LYS A 1 89 ? 4.534 -47.456 -2.529 1.00 65.50 89 LYS A CA 1
ATOM 705 C C . LYS A 1 89 ? 3.946 -47.621 -3.928 1.00 65.50 89 LYS A C 1
ATOM 707 O O . LYS A 1 89 ? 4.206 -48.619 -4.588 1.00 65.50 89 LYS A O 1
ATOM 712 N N . ASP A 1 90 ? 3.121 -46.667 -4.343 1.00 58.56 90 ASP A N 1
ATOM 713 C CA . ASP A 1 90 ? 2.393 -46.691 -5.608 1.00 58.56 90 ASP A CA 1
ATOM 714 C C . ASP A 1 90 ? 1.994 -45.259 -5.984 1.00 58.56 90 ASP A C 1
ATOM 716 O O . ASP A 1 90 ? 1.697 -44.449 -5.101 1.00 58.56 90 ASP A O 1
ATOM 720 N N . ILE A 1 91 ? 1.991 -44.944 -7.278 1.00 54.38 91 ILE A N 1
ATOM 721 C CA . ILE A 1 91 ? 1.594 -43.634 -7.807 1.00 54.38 91 ILE A CA 1
ATOM 722 C C . ILE A 1 91 ? 0.508 -43.877 -8.840 1.00 54.38 91 ILE A C 1
ATOM 724 O O . ILE A 1 91 ? 0.740 -44.519 -9.862 1.00 54.38 91 ILE A O 1
ATOM 728 N N . ARG A 1 92 ? -0.683 -43.333 -8.591 1.00 56.78 92 ARG A N 1
ATOM 729 C CA . ARG A 1 92 ? -1.809 -43.416 -9.523 1.00 56.78 92 ARG A CA 1
ATOM 730 C C . ARG A 1 92 ? -2.214 -42.022 -9.955 1.00 56.78 92 ARG A C 1
ATOM 732 O O . ARG A 1 92 ? -2.426 -41.148 -9.119 1.00 56.78 92 ARG A O 1
ATOM 739 N N . LEU A 1 93 ? -2.362 -41.823 -11.261 1.00 54.84 93 LEU A N 1
ATOM 740 C CA . LEU A 1 93 ? -3.005 -40.629 -11.790 1.00 54.84 93 LEU A CA 1
ATOM 741 C C . LEU A 1 93 ? -4.509 -40.744 -11.521 1.00 54.84 93 LEU A C 1
ATOM 743 O O . LEU A 1 93 ? -5.194 -41.538 -12.156 1.00 54.84 93 LEU A O 1
ATOM 747 N N . ILE A 1 94 ? -5.013 -39.957 -10.574 1.00 50.25 94 ILE A N 1
ATOM 748 C CA . ILE A 1 94 ? -6.409 -40.034 -10.103 1.00 50.25 94 ILE A CA 1
ATOM 749 C C . ILE A 1 94 ? -7.361 -39.179 -10.973 1.00 50.25 94 ILE A C 1
ATOM 751 O O . ILE A 1 94 ? -8.551 -39.082 -10.705 1.00 50.25 94 ILE A O 1
ATOM 755 N N . GLY A 1 95 ? -6.844 -38.590 -12.058 1.00 48.12 95 GLY A N 1
ATOM 756 C CA . GLY A 1 95 ? -7.559 -37.652 -12.924 1.00 48.12 95 GLY A CA 1
ATOM 757 C C . GLY A 1 95 ? -7.254 -36.190 -12.589 1.00 48.12 95 GLY A C 1
ATOM 758 O O . GLY A 1 95 ? -6.551 -35.882 -11.628 1.00 48.12 95 GLY A O 1
ATOM 759 N N . LYS A 1 96 ? -7.740 -35.270 -13.429 1.00 44.81 96 LYS A N 1
ATOM 760 C CA . LYS A 1 96 ? -7.747 -33.835 -13.120 1.00 44.81 96 LYS A CA 1
ATOM 761 C C . LYS A 1 96 ? -9.063 -33.528 -12.422 1.00 44.81 96 LYS A C 1
ATOM 763 O O . LYS A 1 96 ? -10.092 -33.440 -13.087 1.00 44.81 96 LYS A O 1
ATOM 768 N N . GLU A 1 97 ? -9.033 -33.376 -11.108 1.00 39.12 97 GLU A N 1
ATOM 769 C CA . GLU A 1 97 ? -10.166 -32.800 -10.392 1.00 39.12 97 GLU A CA 1
ATOM 770 C C . GLU A 1 97 ? -10.122 -31.273 -10.550 1.00 39.12 97 GLU A C 1
ATOM 772 O O . GLU A 1 97 ? -9.054 -30.671 -10.397 1.00 39.12 97 GLU A O 1
ATOM 777 N N . PRO A 1 98 ? -11.239 -30.617 -10.903 1.00 32.84 98 PRO A N 1
ATOM 778 C CA . PRO A 1 98 ? -11.313 -29.170 -10.838 1.00 32.84 98 PRO A CA 1
ATOM 779 C C . PRO A 1 98 ? -11.232 -28.742 -9.371 1.00 32.84 98 PRO A C 1
ATOM 781 O O . PRO A 1 98 ? -12.179 -28.908 -8.606 1.00 32.84 98 PRO A O 1
ATOM 784 N N . THR A 1 99 ? -10.098 -28.171 -8.978 1.00 29.53 99 THR A N 1
ATOM 785 C CA . THR A 1 99 ? -10.002 -27.429 -7.723 1.00 29.53 99 THR A CA 1
ATOM 786 C C . THR A 1 99 ? -10.874 -26.184 -7.859 1.00 29.53 99 THR A C 1
ATOM 788 O O . THR A 1 99 ? -10.643 -25.345 -8.730 1.00 29.53 99 THR A O 1
ATOM 791 N N . LEU A 1 100 ? -11.925 -26.087 -7.047 1.00 32.34 100 LEU A N 1
ATOM 792 C CA . LEU A 1 100 ? -12.769 -24.899 -7.008 1.00 32.34 100 LEU A CA 1
ATOM 793 C C . LEU A 1 100 ? -12.041 -23.812 -6.216 1.00 32.34 100 LEU A C 1
ATOM 795 O O . LEU A 1 100 ? -11.992 -23.846 -4.988 1.00 32.34 100 LEU A O 1
ATOM 799 N N . ASP A 1 101 ? -11.471 -22.855 -6.941 1.00 38.25 101 ASP A N 1
ATOM 800 C CA . ASP A 1 101 ? -10.817 -21.685 -6.368 1.00 38.25 101 ASP A CA 1
ATOM 801 C C . ASP A 1 101 ? -11.825 -20.536 -6.205 1.00 38.25 101 ASP A C 1
ATOM 803 O O . ASP A 1 101 ? -12.559 -20.190 -7.135 1.00 38.25 101 ASP A O 1
ATOM 807 N N . LEU A 1 102 ? -11.842 -19.894 -5.031 1.00 36.25 102 LEU A N 1
ATOM 808 C CA . LEU A 1 102 ? -12.568 -18.638 -4.825 1.00 36.25 102 LEU A CA 1
ATOM 809 C C . LEU A 1 102 ? -11.866 -17.525 -5.606 1.00 36.25 102 LEU A C 1
ATOM 811 O O . LEU A 1 102 ? -10.902 -16.915 -5.141 1.00 36.25 102 LEU A O 1
ATOM 815 N N . ARG A 1 103 ? -12.361 -17.276 -6.815 1.00 37.31 103 ARG A N 1
ATOM 816 C CA . ARG A 1 103 ? -11.920 -16.207 -7.703 1.00 37.31 103 ARG A CA 1
ATOM 817 C C . ARG A 1 103 ? -13.028 -15.160 -7.794 1.00 37.31 103 ARG A C 1
ATOM 819 O O . ARG A 1 103 ? -14.177 -15.497 -8.051 1.00 37.31 103 ARG A O 1
ATOM 826 N N . VAL A 1 104 ? -12.685 -13.885 -7.621 1.00 43.78 104 VAL A N 1
ATOM 827 C CA . VAL A 1 104 ? -13.550 -12.804 -8.116 1.00 43.78 104 VAL A CA 1
ATOM 828 C C . VAL A 1 104 ? -13.435 -12.828 -9.634 1.00 43.78 104 VAL A C 1
ATOM 830 O O . VAL A 1 104 ? -12.315 -12.777 -10.143 1.00 43.78 104 VAL A O 1
ATOM 833 N N . GLU A 1 105 ? -14.558 -12.950 -10.340 1.00 38.88 105 GLU A N 1
ATOM 834 C CA . GLU A 1 105 ? -14.599 -12.937 -11.805 1.00 38.88 105 GLU A CA 1
ATOM 835 C C . GLU A 1 105 ? -13.727 -11.779 -12.339 1.00 38.88 105 GLU A C 1
ATOM 837 O O . GLU A 1 105 ? -13.759 -10.669 -11.812 1.00 38.88 105 GLU A O 1
ATOM 842 N N . ASP A 1 106 ? -12.838 -12.084 -13.289 1.00 41.44 106 ASP A N 1
ATOM 843 C CA . ASP A 1 106 ? -11.822 -11.174 -13.852 1.00 41.44 106 ASP A CA 1
ATOM 844 C C . ASP A 1 106 ? -10.663 -10.691 -12.950 1.00 41.44 106 ASP A C 1
ATOM 846 O O . ASP A 1 106 ? -9.756 -10.008 -13.438 1.00 41.44 106 ASP A O 1
ATOM 850 N N . GLU A 1 107 ? -10.585 -11.092 -11.677 1.00 44.34 107 GLU A N 1
ATOM 851 C CA . GLU A 1 107 ? -9.452 -10.779 -10.792 1.00 44.34 107 GLU A CA 1
ATOM 852 C C . GLU A 1 107 ? -8.676 -12.036 -10.344 1.00 44.34 107 GLU A C 1
ATOM 854 O O . GLU A 1 107 ? -9.152 -13.168 -10.419 1.00 44.34 107 GLU A O 1
ATOM 859 N N . HIS A 1 108 ? -7.429 -11.840 -9.907 1.00 46.75 108 HIS A N 1
ATOM 860 C CA . HIS A 1 108 ? -6.552 -12.890 -9.379 1.00 46.75 108 HIS A CA 1
ATOM 861 C C . HIS A 1 108 ? -6.171 -12.551 -7.932 1.00 46.75 108 HIS A C 1
ATOM 863 O O . HIS A 1 108 ? -5.080 -12.063 -7.665 1.00 46.75 108 HIS A O 1
ATOM 869 N N . ASN A 1 109 ? -7.083 -12.749 -6.983 1.00 48.09 109 ASN A N 1
ATOM 870 C CA . ASN A 1 109 ? -6.804 -12.557 -5.556 1.00 48.09 109 ASN A CA 1
ATOM 871 C C . ASN A 1 109 ? -7.130 -13.872 -4.832 1.00 48.09 109 ASN A C 1
ATOM 873 O O . ASN A 1 109 ? -8.214 -14.404 -5.045 1.00 48.09 109 ASN A O 1
ATOM 877 N N . PHE A 1 110 ? -6.223 -14.404 -4.005 1.00 45.00 110 PHE A N 1
ATOM 878 C CA . PHE A 1 110 ? -6.448 -15.661 -3.276 1.00 45.00 110 PHE A CA 1
ATOM 879 C C . PHE A 1 110 ? -6.831 -15.348 -1.842 1.00 45.00 110 PHE A C 1
ATOM 881 O O . PHE A 1 110 ? -6.033 -14.702 -1.185 1.00 45.00 110 PHE A O 1
ATOM 888 N N . ILE A 1 111 ? -7.958 -15.831 -1.321 1.00 43.81 111 ILE A N 1
ATOM 889 C CA . ILE A 1 111 ? -8.286 -15.738 0.113 1.00 43.81 111 ILE A CA 1
ATOM 890 C C . ILE A 1 111 ? -7.956 -17.084 0.772 1.00 43.81 111 ILE A C 1
ATOM 892 O O . ILE A 1 111 ? -8.633 -18.073 0.513 1.00 43.81 111 ILE A O 1
ATOM 896 N N . ALA A 1 112 ? -6.950 -17.132 1.644 1.00 29.64 112 ALA A N 1
ATOM 897 C CA . ALA A 1 112 ? -6.638 -18.292 2.481 1.00 29.64 112 ALA A CA 1
ATOM 898 C C . ALA A 1 112 ? -6.718 -17.887 3.959 1.00 29.64 112 ALA A C 1
ATOM 900 O O . ALA A 1 112 ? -5.984 -17.005 4.393 1.00 29.64 112 ALA A O 1
ATOM 901 N N . ASN A 1 113 ? -7.609 -18.504 4.744 1.00 34.41 113 ASN A N 1
ATOM 902 C CA . ASN A 1 113 ? -7.802 -18.195 6.173 1.00 34.41 113 ASN A CA 1
ATOM 903 C C . ASN A 1 113 ? -8.026 -16.695 6.473 1.00 34.41 113 ASN A C 1
ATOM 905 O O . ASN A 1 113 ? -7.459 -16.153 7.418 1.00 34.41 113 ASN A O 1
ATOM 909 N N . GLY A 1 114 ? -8.803 -15.998 5.637 1.00 46.41 114 GLY A N 1
ATOM 910 C CA . GLY A 1 114 ? -9.017 -14.548 5.766 1.00 46.41 114 GLY A CA 1
ATOM 911 C C . GLY A 1 114 ? -7.826 -13.682 5.328 1.00 46.41 114 GLY A C 1
ATOM 912 O O . GLY A 1 114 ? -7.896 -12.459 5.415 1.00 46.41 114 GLY A O 1
ATOM 913 N N . ILE A 1 115 ? -6.748 -14.286 4.820 1.00 44.03 115 ILE A N 1
ATOM 914 C CA . ILE A 1 115 ? -5.570 -13.594 4.293 1.00 44.03 115 ILE A CA 1
ATOM 915 C C . ILE A 1 115 ? -5.625 -13.628 2.773 1.00 44.03 115 ILE A C 1
ATOM 917 O O . ILE A 1 115 ? -5.631 -14.702 2.170 1.00 44.03 115 ILE A O 1
ATOM 921 N N . VAL A 1 116 ? -5.620 -12.449 2.146 1.00 52.78 116 VAL A N 1
ATOM 922 C CA . VAL A 1 116 ? -5.495 -12.373 0.693 1.00 52.78 116 VAL A CA 1
ATOM 923 C C . VAL A 1 116 ? -4.026 -12.435 0.285 1.00 52.78 116 VAL A C 1
ATOM 925 O O . VAL A 1 116 ? -3.303 -11.453 0.449 1.00 52.78 116 VAL A O 1
ATOM 928 N N . VAL A 1 117 ? -3.573 -13.564 -0.257 1.00 50.66 117 VAL A N 1
ATOM 929 C CA . VAL A 1 117 ? -2.244 -13.684 -0.878 1.00 50.66 117 VAL A CA 1
ATOM 930 C C . VAL A 1 117 ? -2.385 -13.638 -2.394 1.00 50.66 117 VAL A C 1
ATOM 932 O O . VAL A 1 117 ? -3.432 -13.953 -2.939 1.00 50.66 117 VAL A O 1
ATOM 935 N N . HIS A 1 118 ? -1.362 -13.185 -3.110 1.00 53.50 118 HIS A N 1
ATOM 936 C CA . HIS A 1 118 ? -1.406 -13.095 -4.567 1.00 53.50 118 HIS A CA 1
ATOM 937 C C . HIS A 1 118 ? -0.152 -13.744 -5.137 1.00 53.50 118 HIS A C 1
ATOM 939 O O . HIS A 1 118 ? 0.957 -13.255 -4.936 1.00 53.50 118 HIS A O 1
ATOM 945 N N . ASN A 1 119 ? -0.330 -14.854 -5.848 1.00 55.59 119 ASN A N 1
ATOM 946 C CA . ASN A 1 119 ? 0.715 -15.481 -6.641 1.00 55.59 119 ASN A CA 1
ATOM 947 C C . ASN A 1 119 ? 0.137 -16.024 -7.955 1.00 55.59 119 ASN A C 1
ATOM 949 O O . ASN A 1 119 ? -0.165 -17.205 -8.065 1.00 55.59 119 ASN A O 1
ATOM 953 N N . THR A 1 120 ? -0.018 -15.168 -8.965 1.00 54.56 120 THR A N 1
ATOM 954 C CA . THR A 1 120 ? -0.312 -15.607 -10.339 1.00 54.56 120 THR A CA 1
ATOM 955 C C . THR A 1 120 ? 0.545 -14.848 -11.348 1.00 54.56 120 THR A C 1
ATOM 957 O O . THR A 1 120 ? 0.118 -13.887 -11.981 1.00 54.56 120 THR A O 1
ATOM 960 N N . GLY A 1 121 ? 1.817 -15.237 -11.485 1.00 63.00 121 GLY A N 1
ATOM 961 C CA . GLY A 1 121 ? 2.640 -14.840 -12.638 1.00 63.00 121 GLY A CA 1
ATOM 962 C C . GLY A 1 121 ? 2.700 -13.333 -12.940 1.00 63.00 121 GLY A C 1
ATOM 963 O O . GLY A 1 121 ? 2.841 -12.960 -14.099 1.00 63.00 121 GLY A O 1
ATOM 964 N N . ILE A 1 122 ? 2.581 -12.459 -11.930 1.00 79.25 122 ILE A N 1
ATOM 965 C CA . ILE A 1 122 ? 2.633 -10.989 -12.074 1.00 79.25 122 ILE A CA 1
ATOM 966 C C . ILE A 1 122 ? 1.531 -10.453 -13.016 1.00 79.25 122 ILE A C 1
ATOM 968 O O . ILE A 1 122 ? 1.772 -9.542 -13.810 1.00 79.25 122 ILE A O 1
ATOM 972 N N . GLN A 1 123 ? 0.327 -11.021 -12.963 1.00 83.69 123 GLN A N 1
ATOM 973 C CA . GLN A 1 123 ? -0.832 -10.520 -13.708 1.00 83.69 123 GLN A CA 1
ATOM 974 C C . GLN A 1 123 ? -1.365 -9.199 -13.121 1.00 83.69 123 GLN A C 1
ATOM 976 O O . GLN A 1 123 ? -1.120 -8.844 -11.964 1.00 83.69 123 GLN A O 1
ATOM 981 N N . ARG A 1 124 ? -2.093 -8.438 -13.942 1.00 82.62 124 ARG A N 1
ATOM 982 C CA . ARG A 1 124 ? -2.827 -7.231 -13.532 1.00 82.62 124 ARG A CA 1
ATOM 983 C C . ARG A 1 124 ? -3.957 -7.596 -12.557 1.00 82.62 124 ARG A C 1
ATOM 985 O O . ARG A 1 124 ? -4.734 -8.502 -12.829 1.00 82.62 124 ARG A O 1
ATOM 992 N N . SER A 1 125 ? -4.115 -6.805 -11.495 1.00 82.62 125 SER A N 1
ATOM 993 C CA . SER A 1 125 ? -5.286 -6.808 -10.607 1.00 82.62 125 SER A CA 1
ATOM 994 C C . SER A 1 125 ? -5.790 -5.389 -10.297 1.00 82.62 125 SER A C 1
ATOM 996 O O . SER A 1 125 ? -5.184 -4.377 -10.691 1.00 82.62 125 SER A O 1
ATOM 998 N N . GLY A 1 126 ? -6.895 -5.284 -9.549 1.00 80.88 126 GLY A N 1
ATOM 999 C CA . GLY A 1 126 ? -7.367 -4.015 -8.983 1.00 80.88 126 GLY A CA 1
ATOM 1000 C C . GLY A 1 126 ? -6.300 -3.314 -8.127 1.00 80.88 126 GLY A C 1
ATOM 1001 O O . GLY A 1 126 ? -6.174 -2.088 -8.181 1.00 80.88 126 GLY A O 1
ATOM 1002 N N . ALA A 1 127 ? -5.451 -4.089 -7.443 1.00 86.50 127 ALA A N 1
ATOM 1003 C CA . ALA A 1 127 ? -4.363 -3.594 -6.598 1.00 86.50 127 ALA A CA 1
ATOM 1004 C C . ALA A 1 127 ? -3.118 -3.119 -7.379 1.00 86.50 127 ALA A C 1
ATOM 1006 O O . ALA A 1 127 ? -2.285 -2.391 -6.834 1.00 86.50 127 ALA A O 1
ATOM 1007 N N . THR A 1 128 ? -2.967 -3.501 -8.653 1.00 87.31 128 THR A N 1
ATOM 1008 C CA . THR A 1 128 ? -1.853 -3.032 -9.491 1.00 87.31 128 THR A CA 1
ATOM 1009 C C . THR A 1 128 ? -1.892 -1.497 -9.602 1.00 87.31 128 THR A C 1
ATOM 1011 O O . THR A 1 128 ? -2.950 -0.954 -9.918 1.00 87.31 128 THR A O 1
ATOM 1014 N N . PRO A 1 129 ? -0.793 -0.762 -9.365 1.00 92.81 129 PRO A N 1
ATOM 1015 C CA . PRO A 1 129 ? -0.817 0.697 -9.475 1.00 92.81 129 PRO A CA 1
ATOM 1016 C C . PRO A 1 129 ? -0.722 1.175 -10.928 1.00 92.81 129 PRO A C 1
ATOM 1018 O O . PRO A 1 129 ? -0.235 0.448 -11.799 1.00 92.81 129 PRO A O 1
ATOM 1021 N N . CYS A 1 130 ? -1.141 2.419 -11.172 1.00 94.81 130 CYS A N 1
ATOM 1022 C CA . CYS A 1 130 ? -1.008 3.070 -12.475 1.00 94.81 130 CYS A CA 1
ATOM 1023 C C . CYS A 1 130 ? 0.452 3.031 -12.963 1.00 94.81 130 CYS A C 1
ATOM 1025 O O . CYS A 1 130 ? 1.391 3.200 -12.187 1.00 94.81 130 CYS A O 1
ATOM 1027 N N . GLY A 1 131 ? 0.632 2.781 -14.255 1.00 94.25 131 GLY A N 1
ATOM 1028 C CA . GLY A 1 131 ? 1.900 2.697 -14.962 1.00 94.25 131 GLY A CA 1
ATOM 1029 C C . GLY A 1 131 ? 2.689 1.401 -14.747 1.00 94.25 131 GLY A C 1
ATOM 1030 O O . GLY A 1 131 ? 3.753 1.239 -15.338 1.00 94.25 131 GLY A O 1
ATOM 1031 N N . ALA A 1 132 ? 2.214 0.466 -13.915 1.00 94.19 132 ALA A N 1
ATOM 1032 C CA . ALA A 1 132 ? 2.943 -0.773 -13.654 1.00 94.19 132 ALA A CA 1
ATOM 1033 C C . ALA A 1 132 ? 2.863 -1.721 -14.857 1.00 94.19 132 ALA A C 1
ATOM 1035 O O . ALA A 1 132 ? 1.775 -1.988 -15.371 1.00 94.19 132 ALA A O 1
ATOM 1036 N N . SER A 1 133 ? 4.010 -2.263 -15.268 1.00 93.25 133 SER A N 1
ATOM 1037 C CA . SER A 1 133 ? 4.082 -3.339 -16.259 1.00 93.25 133 SER A CA 1
ATOM 1038 C C . SER A 1 133 ? 3.794 -4.690 -15.595 1.00 93.25 133 SER A C 1
ATOM 1040 O O . SER A 1 133 ? 4.430 -5.047 -14.600 1.00 93.25 133 SER A O 1
ATOM 1042 N N . THR A 1 134 ? 2.834 -5.435 -16.139 1.00 87.06 134 THR A N 1
ATOM 1043 C CA . THR A 1 134 ? 2.400 -6.769 -15.672 1.00 87.06 134 THR A CA 1
ATOM 1044 C C . THR A 1 134 ? 2.365 -7.745 -16.849 1.00 87.06 134 THR A C 1
ATOM 1046 O O . THR A 1 134 ? 2.517 -7.322 -17.993 1.00 87.06 134 THR A O 1
ATOM 1049 N N . THR A 1 135 ? 2.174 -9.043 -16.612 1.00 83.56 135 THR A N 1
ATOM 1050 C CA . THR A 1 135 ? 2.122 -10.038 -17.702 1.00 83.56 135 THR A CA 1
ATOM 1051 C C . THR A 1 135 ? 0.885 -9.899 -18.584 1.00 83.56 135 THR A C 1
ATOM 1053 O O . THR A 1 135 ? 0.994 -10.055 -19.794 1.00 83.56 135 THR A O 1
ATOM 1056 N N . THR A 1 136 ? -0.268 -9.538 -18.015 1.00 80.75 136 THR A N 1
ATOM 1057 C CA . THR A 1 136 ? -1.512 -9.303 -18.776 1.00 80.75 136 THR A CA 1
ATOM 1058 C C . THR A 1 136 ? -1.694 -7.854 -19.223 1.00 80.75 136 THR A C 1
ATOM 1060 O O . THR A 1 136 ? -2.522 -7.578 -20.085 1.00 80.75 136 THR A O 1
ATOM 1063 N N . GLN A 1 137 ? -0.914 -6.917 -18.679 1.00 82.00 137 GLN A N 1
ATOM 1064 C CA . GLN A 1 137 ? -0.874 -5.529 -19.135 1.00 82.00 137 GLN A CA 1
ATOM 1065 C C . GLN A 1 137 ? 0.582 -5.037 -19.202 1.00 82.00 137 GLN A C 1
ATOM 1067 O O . GLN A 1 137 ? 1.035 -4.298 -18.315 1.00 82.00 137 GLN A O 1
ATOM 1072 N N . PRO A 1 138 ? 1.346 -5.490 -20.214 1.00 88.56 138 PRO A N 1
ATOM 1073 C CA . PRO A 1 138 ? 2.741 -5.114 -20.374 1.00 88.56 138 PRO A CA 1
ATOM 1074 C C . PRO A 1 138 ? 2.864 -3.655 -20.814 1.00 88.56 138 PRO A C 1
ATOM 1076 O O . PRO A 1 138 ? 2.045 -3.135 -21.570 1.00 88.56 138 PRO A O 1
ATOM 1079 N N . ALA A 1 139 ? 3.920 -2.994 -20.353 1.00 90.12 139 ALA A N 1
ATOM 1080 C CA . ALA A 1 139 ? 4.286 -1.683 -20.865 1.00 90.12 139 ALA A CA 1
ATOM 1081 C C . ALA A 1 139 ? 4.920 -1.786 -22.260 1.00 90.12 139 ALA A C 1
ATOM 1083 O O . ALA A 1 139 ? 5.845 -2.571 -22.473 1.00 90.12 139 ALA A O 1
ATOM 1084 N N . GLY A 1 140 ? 4.453 -0.957 -23.190 1.00 85.94 140 GLY A N 1
ATOM 1085 C CA . GLY A 1 140 ? 4.940 -0.866 -24.563 1.00 85.94 140 GLY A CA 1
ATOM 1086 C C . GLY A 1 140 ? 4.710 0.525 -25.156 1.00 85.94 140 GLY A C 1
ATOM 1087 O O . GLY A 1 140 ? 4.296 1.445 -24.458 1.00 85.94 140 GLY A O 1
ATOM 1088 N N . LYS A 1 141 ? 4.972 0.679 -26.460 1.00 78.81 141 LYS A N 1
ATOM 1089 C CA . LYS A 1 141 ? 4.859 1.973 -27.165 1.00 78.81 141 LYS A CA 1
ATOM 1090 C C . LYS A 1 141 ? 3.435 2.543 -27.171 1.00 78.81 141 LYS A C 1
ATOM 1092 O O . LYS A 1 141 ? 3.271 3.751 -27.175 1.00 78.81 141 LYS A O 1
ATOM 1097 N N . VAL A 1 142 ? 2.428 1.667 -27.189 1.00 81.75 142 VAL A N 1
ATOM 1098 C CA . VAL A 1 142 ? 1.010 2.054 -27.265 1.00 81.75 142 VAL A CA 1
ATOM 1099 C C . VAL A 1 142 ? 0.407 2.271 -25.878 1.00 81.75 142 VAL A C 1
ATOM 1101 O O . VAL A 1 142 ? -0.372 3.195 -25.686 1.00 81.75 142 VAL A O 1
ATOM 1104 N N . LYS A 1 143 ? 0.758 1.420 -24.903 1.00 84.88 143 LYS A N 1
ATOM 1105 C CA . LYS A 1 143 ? 0.233 1.484 -23.534 1.00 84.88 143 LYS A CA 1
ATOM 1106 C C . LYS A 1 143 ? 1.368 1.444 -22.512 1.00 84.88 143 LYS A C 1
ATOM 1108 O O . LYS A 1 143 ? 2.103 0.455 -22.478 1.00 84.88 143 LYS A O 1
ATOM 1113 N N . PRO A 1 144 ? 1.490 2.437 -21.619 1.00 89.12 144 PRO A N 1
ATOM 1114 C CA . PRO A 1 144 ? 2.560 2.508 -20.624 1.00 89.12 144 PRO A CA 1
ATOM 1115 C C . PRO A 1 144 ? 2.265 1.652 -19.373 1.00 89.12 144 PRO A C 1
ATOM 1117 O O . PRO A 1 144 ? 2.492 2.084 -18.244 1.00 89.12 144 PRO A O 1
ATOM 1120 N N . GLY A 1 145 ? 1.765 0.424 -19.553 1.00 90.88 145 GLY A N 1
ATOM 1121 C CA . GLY A 1 145 ? 1.349 -0.478 -18.471 1.00 90.88 145 GLY A CA 1
ATOM 1122 C C . GLY A 1 145 ? -0.108 -0.263 -18.048 1.00 90.88 145 GLY A C 1
ATOM 1123 O O . GLY A 1 145 ? -0.958 0.074 -18.878 1.00 90.88 145 GLY A O 1
ATOM 1124 N N . LYS A 1 146 ? -0.422 -0.492 -16.764 1.00 90.62 146 LYS A N 1
ATOM 1125 C CA . LYS A 1 146 ? -1.779 -0.277 -16.230 1.00 90.62 146 LYS A CA 1
ATOM 1126 C C . LYS A 1 146 ? -2.184 1.195 -16.270 1.00 90.62 146 LYS A C 1
ATOM 1128 O O . LYS A 1 146 ? -1.568 2.014 -15.612 1.00 90.62 146 LYS A O 1
ATOM 1133 N N . GLU A 1 147 ? -3.251 1.536 -16.981 1.00 90.19 147 GLU A N 1
ATOM 1134 C CA . GLU A 1 147 ? -3.683 2.937 -17.122 1.00 90.19 147 GLU A CA 1
ATOM 1135 C C . GLU A 1 147 ? -4.510 3.430 -15.927 1.00 90.19 147 GLU A C 1
ATOM 1137 O O . GLU A 1 147 ? -4.471 4.614 -15.599 1.00 90.19 147 GLU A O 1
ATOM 1142 N N . GLN A 1 148 ? -5.244 2.527 -15.271 1.00 90.81 148 GLN A N 1
ATOM 1143 C CA . GLN A 1 148 ? -6.073 2.841 -14.109 1.00 90.81 148 GLN A CA 1
ATOM 1144 C C . GLN A 1 148 ? -5.242 2.927 -12.827 1.00 90.81 148 GLN A C 1
ATOM 1146 O O . GLN A 1 148 ? -4.253 2.207 -12.650 1.00 90.81 148 GLN A O 1
ATOM 1151 N N . PHE A 1 149 ? -5.704 3.746 -11.887 1.00 92.31 149 PHE A N 1
ATOM 1152 C CA . PHE A 1 149 ? -5.152 3.784 -10.540 1.00 92.31 149 PHE A CA 1
ATOM 1153 C C . PHE A 1 149 ? -5.444 2.502 -9.752 1.00 92.31 149 PHE A C 1
ATOM 1155 O O . PHE A 1 149 ? -6.229 1.632 -10.154 1.00 92.31 149 PHE A O 1
ATOM 1162 N N . ARG A 1 150 ? -4.733 2.357 -8.633 1.00 90.94 150 ARG A N 1
ATOM 1163 C CA . ARG A 1 150 ? -4.965 1.271 -7.684 1.00 90.94 150 ARG A CA 1
ATOM 1164 C C . ARG A 1 150 ? -6.352 1.461 -7.067 1.00 90.94 150 ARG A C 1
ATOM 1166 O O . ARG A 1 150 ? -6.655 2.549 -6.597 1.00 90.94 150 ARG A O 1
ATOM 1173 N N . LYS A 1 151 ? -7.156 0.397 -7.013 1.00 87.69 151 LYS A N 1
ATOM 1174 C CA . LYS A 1 151 ? -8.424 0.414 -6.273 1.00 87.69 151 LYS A CA 1
ATOM 1175 C C . LYS A 1 151 ? -8.135 0.637 -4.787 1.00 87.69 151 LYS A C 1
ATOM 1177 O O . LYS A 1 151 ? -7.324 -0.092 -4.200 1.00 87.69 151 LYS A O 1
ATOM 1182 N N . ASP A 1 152 ? -8.791 1.621 -4.183 1.00 91.19 152 ASP A N 1
ATOM 1183 C CA . ASP A 1 152 ? -8.656 1.877 -2.753 1.00 91.19 152 ASP A CA 1
ATOM 1184 C C . ASP A 1 152 ? -9.520 0.915 -1.934 1.00 91.19 152 ASP A C 1
ATOM 1186 O O . ASP A 1 152 ? -10.591 1.248 -1.433 1.00 91.19 152 ASP A O 1
ATOM 1190 N N . LEU A 1 153 ? -9.042 -0.324 -1.836 1.00 89.56 153 LEU A N 1
ATOM 1191 C CA . LEU A 1 153 ? -9.752 -1.385 -1.138 1.00 89.56 153 LEU A CA 1
ATOM 1192 C C . LEU A 1 153 ? -10.006 -1.047 0.337 1.00 89.56 153 LEU A C 1
ATOM 1194 O O . LEU A 1 153 ? -11.078 -1.351 0.841 1.00 89.56 153 LEU A O 1
ATOM 1198 N N . THR A 1 154 ? -9.056 -0.398 1.014 1.00 92.75 154 THR A N 1
ATOM 1199 C CA . THR A 1 154 ? -9.178 -0.085 2.443 1.00 92.75 154 THR A CA 1
ATOM 1200 C C . THR A 1 154 ? -10.347 0.865 2.700 1.00 92.75 154 THR A C 1
ATOM 1202 O O . THR A 1 154 ? -11.179 0.576 3.555 1.00 92.75 154 THR A O 1
ATOM 1205 N N . SER A 1 155 ? -10.461 1.959 1.940 1.00 93.38 155 SER A N 1
ATOM 1206 C CA . SER A 1 155 ? -11.576 2.902 2.117 1.00 93.38 155 SER A CA 1
ATOM 1207 C C . SER A 1 155 ? -12.915 2.315 1.683 1.00 93.38 155 SER A C 1
ATOM 1209 O O . SER A 1 155 ? -13.932 2.610 2.301 1.00 93.38 155 SER A O 1
ATOM 1211 N N . ILE A 1 156 ? -12.926 1.452 0.659 1.00 92.75 156 ILE A N 1
ATOM 1212 C CA . ILE A 1 156 ? -14.138 0.728 0.249 1.00 92.75 156 ILE A CA 1
ATOM 1213 C C . ILE A 1 156 ? -14.631 -0.165 1.388 1.00 92.75 156 ILE A C 1
ATOM 1215 O O . ILE A 1 156 ? -15.809 -0.125 1.721 1.00 92.75 156 ILE A O 1
ATOM 1219 N N . VAL A 1 157 ? -13.738 -0.929 2.024 1.00 90.44 157 VAL A N 1
ATOM 1220 C CA . VAL A 1 157 ? -14.101 -1.771 3.173 1.00 90.44 157 VAL A CA 1
ATOM 1221 C C . VAL A 1 157 ? -14.559 -0.918 4.359 1.00 90.44 157 VAL A C 1
ATOM 1223 O O . VAL A 1 157 ? -15.578 -1.229 4.971 1.00 90.44 157 VAL A O 1
ATOM 1226 N N . ALA A 1 158 ? -13.885 0.201 4.637 1.00 94.06 158 ALA A N 1
ATOM 1227 C CA . ALA A 1 158 ? -14.310 1.136 5.678 1.00 94.06 158 ALA A CA 1
ATOM 1228 C C . ALA A 1 158 ? -15.717 1.717 5.421 1.00 94.06 158 ALA A C 1
ATOM 1230 O O . ALA A 1 158 ? -16.475 1.924 6.367 1.00 94.06 158 ALA A O 1
ATOM 1231 N N . ALA A 1 159 ? -16.099 1.927 4.156 1.00 94.62 159 ALA A N 1
ATOM 1232 C CA . ALA A 1 159 ? -17.431 2.401 3.773 1.00 94.62 159 ALA A CA 1
ATOM 1233 C C . ALA A 1 159 ? -18.555 1.378 4.029 1.00 94.62 159 ALA A C 1
ATOM 1235 O O . ALA A 1 159 ? -19.721 1.756 4.058 1.00 94.62 159 ALA A O 1
ATOM 1236 N N . HIS A 1 160 ? -18.229 0.104 4.277 1.00 93.31 160 HIS A N 1
ATOM 1237 C CA . HIS A 1 160 ? -19.195 -0.883 4.777 1.00 93.31 160 HIS A CA 1
ATOM 1238 C C . HIS A 1 160 ? -19.465 -0.753 6.287 1.00 93.31 160 HIS A C 1
ATOM 1240 O O . HIS A 1 160 ? -20.208 -1.562 6.836 1.00 93.31 160 HIS A O 1
ATOM 1246 N N . HIS A 1 161 ? -18.868 0.240 6.961 1.00 94.88 161 HIS A N 1
ATOM 1247 C CA . HIS A 1 161 ? -19.033 0.499 8.393 1.00 94.88 161 HIS A CA 1
ATOM 1248 C C . HIS A 1 161 ? -18.682 -0.703 9.282 1.00 94.88 161 HIS A C 1
ATOM 1250 O O . HIS A 1 161 ? -19.292 -0.911 10.330 1.00 94.88 161 HIS A O 1
ATOM 1256 N N . ILE A 1 162 ? -17.685 -1.499 8.875 1.00 93.31 162 ILE A N 1
ATOM 1257 C CA . ILE A 1 162 ? -17.195 -2.587 9.723 1.00 93.31 162 ILE A CA 1
ATOM 1258 C C . ILE A 1 162 ? -16.477 -2.022 10.961 1.00 93.31 162 ILE A C 1
ATOM 1260 O O . ILE A 1 162 ? -15.870 -0.949 10.865 1.00 93.31 162 ILE A O 1
ATOM 1264 N N . PRO A 1 163 ? -16.495 -2.726 12.107 1.00 94.06 163 PRO A N 1
ATOM 1265 C CA . PRO A 1 163 ? -15.922 -2.207 13.349 1.00 94.06 163 PRO A CA 1
ATOM 1266 C C . PRO A 1 163 ? -14.442 -1.814 13.248 1.00 94.06 163 PRO A C 1
ATOM 1268 O O . PRO A 1 163 ? -14.017 -0.846 13.884 1.00 94.06 163 PRO A O 1
ATOM 1271 N N . TYR A 1 164 ? -13.650 -2.529 12.437 1.00 96.50 164 TYR A N 1
ATOM 1272 C CA . TYR A 1 164 ? -12.236 -2.207 12.269 1.00 96.50 164 TYR A CA 1
ATOM 1273 C C . TYR A 1 164 ? -11.699 -2.466 10.865 1.00 96.50 164 TYR A C 1
ATOM 1275 O O . TYR A 1 164 ? -11.807 -3.557 10.310 1.00 96.50 164 TYR A O 1
ATOM 1283 N N . THR A 1 165 ? -11.043 -1.462 10.297 1.00 96.69 165 THR A N 1
ATOM 1284 C CA . THR A 1 165 ? -10.317 -1.562 9.030 1.00 96.69 165 THR A CA 1
ATOM 1285 C C . THR A 1 165 ? -8.985 -0.845 9.152 1.00 96.69 165 THR A C 1
ATOM 1287 O O . THR A 1 165 ? -8.943 0.274 9.650 1.00 96.69 165 THR A O 1
ATOM 1290 N N . ALA A 1 166 ? -7.890 -1.415 8.653 1.00 97.12 166 ALA A N 1
ATOM 1291 C CA . ALA A 1 166 ? -6.628 -0.684 8.597 1.00 97.12 166 ALA A CA 1
ATOM 1292 C C . ALA A 1 166 ? -5.780 -0.994 7.365 1.00 97.12 166 ALA A C 1
ATOM 1294 O O . ALA A 1 166 ? -5.809 -2.089 6.802 1.00 97.12 166 ALA A O 1
ATOM 1295 N N . GLN A 1 167 ? -4.966 -0.010 6.987 1.00 96.62 167 GLN A N 1
ATOM 1296 C CA . GLN A 1 167 ? -3.888 -0.149 6.021 1.00 96.62 167 GLN A CA 1
ATOM 1297 C C . GLN A 1 167 ? -2.542 -0.106 6.750 1.00 96.62 167 GLN A C 1
ATOM 1299 O O . GLN A 1 167 ? -2.246 0.826 7.507 1.00 96.62 167 GLN A O 1
ATOM 1304 N N . ALA A 1 168 ? -1.721 -1.128 6.528 1.00 94.62 168 ALA A N 1
ATOM 1305 C CA . ALA A 1 168 ? -0.456 -1.346 7.219 1.00 94.62 168 ALA A CA 1
ATOM 1306 C C . ALA A 1 168 ? 0.678 -1.660 6.228 1.00 94.62 168 ALA A C 1
ATOM 1308 O O . ALA A 1 168 ? 0.453 -1.896 5.039 1.00 94.62 168 ALA A O 1
ATOM 1309 N N . GLY A 1 169 ? 1.919 -1.654 6.707 1.00 89.06 169 GLY A N 1
ATOM 1310 C CA . GLY A 1 169 ? 3.091 -1.988 5.903 1.00 89.06 169 GLY A CA 1
ATOM 1311 C C . GLY A 1 169 ? 4.192 -2.602 6.756 1.00 89.06 169 GLY A C 1
ATOM 1312 O O . GLY A 1 169 ? 4.342 -2.261 7.928 1.00 89.06 169 GLY A O 1
ATOM 1313 N N . ILE A 1 170 ? 4.981 -3.491 6.155 1.00 88.94 170 ILE A N 1
ATOM 1314 C CA . ILE A 1 170 ? 5.984 -4.296 6.873 1.00 88.94 170 ILE A CA 1
ATOM 1315 C C . ILE A 1 170 ? 7.133 -3.479 7.487 1.00 88.94 170 ILE A C 1
ATOM 1317 O O . ILE A 1 170 ? 7.793 -3.953 8.406 1.00 88.94 170 ILE A O 1
ATOM 1321 N N . PHE A 1 171 ? 7.381 -2.253 7.007 1.00 91.88 171 PHE A N 1
ATOM 1322 C CA . PHE A 1 171 ? 8.463 -1.411 7.527 1.00 91.88 171 PHE A CA 1
ATOM 1323 C C . PHE A 1 171 ? 8.163 -0.882 8.941 1.00 91.88 171 PHE A C 1
ATOM 1325 O O . PHE A 1 171 ? 9.006 -0.974 9.833 1.00 91.88 171 PHE A O 1
ATOM 1332 N N . HIS A 1 172 ? 6.947 -0.379 9.181 1.00 90.88 172 HIS A N 1
ATOM 1333 C CA . HIS A 1 172 ? 6.502 0.042 10.514 1.00 90.88 172 HIS A CA 1
ATOM 1334 C C . HIS A 1 172 ? 5.900 -1.145 11.272 1.00 90.88 172 HIS A C 1
ATOM 1336 O O . HIS A 1 172 ? 4.715 -1.163 11.593 1.00 90.88 172 HIS A O 1
ATOM 1342 N N . TRP A 1 173 ? 6.728 -2.146 11.578 1.00 90.56 173 TRP A N 1
ATOM 1343 C CA . TRP A 1 173 ? 6.273 -3.406 12.178 1.00 90.56 173 TRP A CA 1
ATOM 1344 C C . TRP A 1 173 ? 5.484 -3.221 13.485 1.00 90.56 173 TRP A C 1
ATOM 1346 O O . TRP A 1 173 ? 4.528 -3.949 13.716 1.00 90.56 173 TRP A O 1
ATOM 1356 N N . LYS A 1 174 ? 5.821 -2.221 14.317 1.00 91.25 174 LYS A N 1
ATOM 1357 C CA . LYS A 1 174 ? 5.058 -1.908 15.541 1.00 91.25 174 LYS A CA 1
ATOM 1358 C C . LYS A 1 174 ? 3.628 -1.462 15.234 1.00 91.25 174 LYS A C 1
ATOM 1360 O O . LYS A 1 174 ? 2.703 -1.884 15.912 1.00 91.25 174 LYS A O 1
ATOM 1365 N N . ASP A 1 175 ? 3.453 -0.622 14.212 1.00 95.06 175 ASP A N 1
ATOM 1366 C CA . ASP A 1 175 ? 2.130 -0.183 13.750 1.00 95.06 175 ASP A CA 1
ATOM 1367 C C . ASP A 1 175 ? 1.327 -1.378 13.222 1.00 95.06 175 ASP A C 1
ATOM 1369 O O . ASP A 1 175 ? 0.176 -1.557 13.604 1.00 95.06 175 ASP A O 1
ATOM 1373 N N . LEU A 1 176 ? 1.960 -2.252 12.432 1.00 91.69 176 LEU A N 1
ATOM 1374 C CA . LEU A 1 176 ? 1.341 -3.485 11.944 1.00 91.69 176 LEU A CA 1
ATOM 1375 C C . LEU A 1 176 ? 0.897 -4.415 13.087 1.00 91.69 176 LEU A C 1
ATOM 1377 O O . LEU A 1 176 ? -0.239 -4.881 13.071 1.00 91.69 176 LEU A O 1
ATOM 1381 N N . VAL A 1 177 ? 1.761 -4.669 14.076 1.00 91.19 177 VAL A N 1
ATOM 1382 C CA . VAL A 1 177 ? 1.435 -5.525 15.231 1.00 91.19 177 VAL A CA 1
ATOM 1383 C C . VAL A 1 177 ? 0.278 -4.933 16.032 1.00 91.19 177 VAL A C 1
ATOM 1385 O O . VAL A 1 177 ? -0.693 -5.636 16.290 1.00 91.19 177 VAL A O 1
ATOM 1388 N N . ASN A 1 178 ? 0.319 -3.635 16.342 1.00 93.31 178 ASN A N 1
ATOM 1389 C CA . ASN A 1 178 ? -0.758 -2.972 17.080 1.00 93.31 178 ASN A CA 1
ATOM 1390 C C . ASN A 1 178 ? -2.101 -3.050 16.333 1.00 93.31 178 ASN A C 1
ATOM 1392 O O . ASN A 1 178 ? -3.138 -3.296 16.946 1.00 93.31 178 ASN A O 1
ATOM 1396 N N . LYS A 1 179 ? -2.090 -2.868 15.006 1.00 94.50 179 LYS A N 1
ATOM 1397 C CA . LYS A 1 179 ? -3.289 -2.991 14.163 1.00 94.50 179 LYS A CA 1
ATOM 1398 C C . LYS A 1 179 ? -3.818 -4.423 14.117 1.00 94.50 179 LYS A C 1
ATOM 1400 O O . LYS A 1 179 ? -5.026 -4.627 14.173 1.00 94.50 179 LYS A O 1
ATOM 1405 N N . ALA A 1 180 ? -2.931 -5.415 14.061 1.00 89.31 180 ALA A N 1
ATOM 1406 C CA . ALA A 1 180 ? -3.311 -6.822 14.144 1.00 89.31 180 ALA A CA 1
ATOM 1407 C C . ALA A 1 180 ? -3.944 -7.162 15.498 1.00 89.31 180 ALA A C 1
ATOM 1409 O O . ALA A 1 180 ? -5.021 -7.750 15.537 1.00 89.31 180 ALA A O 1
ATOM 1410 N N . GLU A 1 181 ? -3.336 -6.734 16.605 1.00 89.06 181 GLU A N 1
ATOM 1411 C CA . GLU A 1 181 ? -3.898 -6.939 17.943 1.00 89.06 181 GLU A CA 1
ATOM 1412 C C . GLU A 1 181 ? -5.279 -6.304 18.105 1.00 89.06 181 GLU A C 1
ATOM 1414 O O . GLU A 1 181 ? -6.154 -6.914 18.717 1.00 89.06 181 GLU A O 1
ATOM 1419 N N . LYS A 1 182 ? -5.490 -5.100 17.560 1.00 90.81 182 LYS A N 1
ATOM 1420 C CA . LYS A 1 182 ? -6.815 -4.471 17.522 1.00 90.81 182 LYS A CA 1
ATOM 1421 C C . LYS A 1 182 ? -7.800 -5.298 16.704 1.00 90.81 182 LYS A C 1
ATOM 1423 O O . LYS A 1 182 ? -8.856 -5.637 17.222 1.00 90.81 182 LYS A O 1
ATOM 1428 N N . ALA A 1 183 ? -7.431 -5.677 15.479 1.00 87.19 183 ALA A N 1
ATOM 1429 C CA . ALA A 1 183 ? -8.279 -6.476 14.597 1.00 87.19 183 ALA A CA 1
ATOM 1430 C C . ALA A 1 183 ? -8.736 -7.793 15.250 1.00 87.19 183 ALA A C 1
ATOM 1432 O O . ALA A 1 183 ? -9.890 -8.171 15.096 1.00 87.19 183 ALA A O 1
ATOM 1433 N N . PHE A 1 184 ? -7.868 -8.465 16.016 1.00 85.50 184 PHE A N 1
ATOM 1434 C CA . PHE A 1 184 ? -8.221 -9.701 16.728 1.00 85.50 184 PHE A CA 1
ATOM 1435 C C . PHE A 1 184 ? -9.138 -9.499 17.942 1.00 85.50 184 PHE A C 1
ATOM 1437 O O . PHE A 1 184 ? -9.784 -10.451 18.370 1.00 85.50 184 PHE A O 1
ATOM 1444 N N . LYS A 1 185 ? -9.165 -8.300 18.533 1.00 88.88 185 LYS A N 1
ATOM 1445 C CA . LYS A 1 185 ? -9.980 -7.978 19.720 1.00 88.88 185 LYS A CA 1
ATOM 1446 C C . LYS A 1 185 ? -11.368 -7.445 19.370 1.00 88.88 185 LYS A C 1
ATOM 1448 O O . LYS A 1 185 ? -12.179 -7.240 20.267 1.00 88.88 185 LYS A O 1
ATOM 1453 N N . VAL A 1 186 ? -11.610 -7.169 18.096 1.00 89.12 186 VAL A N 1
ATOM 1454 C CA . VAL A 1 186 ? -12.860 -6.602 17.601 1.00 89.12 186 VAL A CA 1
ATOM 1455 C C . VAL A 1 186 ? -13.970 -7.643 17.660 1.00 89.12 186 VAL A C 1
ATOM 1457 O O . VAL A 1 186 ? -13.809 -8.765 17.186 1.00 89.12 186 VAL A O 1
ATOM 1460 N N . ASP A 1 187 ? -15.115 -7.241 18.204 1.00 87.19 187 ASP A N 1
ATOM 1461 C CA . ASP A 1 187 ? -16.351 -8.009 18.107 1.00 87.19 187 ASP A CA 1
ATOM 1462 C C . ASP A 1 187 ? -17.031 -7.695 16.765 1.00 87.19 187 ASP A C 1
ATOM 1464 O O . ASP A 1 187 ? -17.718 -6.684 16.611 1.00 87.19 187 ASP A O 1
ATOM 1468 N N . GLY A 1 188 ? -16.729 -8.509 15.750 1.00 88.19 188 GLY A N 1
ATOM 1469 C CA . GLY A 1 188 ? -17.259 -8.367 14.394 1.00 88.19 188 GLY A CA 1
ATOM 1470 C C . GLY A 1 188 ? -16.192 -8.426 13.293 1.00 88.19 188 GLY A C 1
ATOM 1471 O O . GLY A 1 188 ? -15.056 -8.840 13.532 1.00 88.19 188 GLY A O 1
ATOM 1472 N N . PRO A 1 189 ? -16.548 -8.052 12.050 1.00 88.62 189 PRO A N 1
ATOM 1473 C CA . PRO A 1 189 ? -15.622 -8.116 10.927 1.00 88.62 189 PRO A CA 1
ATOM 1474 C C . PRO A 1 189 ? -14.471 -7.116 11.080 1.00 88.62 189 PRO A C 1
ATOM 1476 O O . PRO A 1 189 ? -14.678 -5.934 11.358 1.00 88.62 189 PRO A O 1
ATOM 1479 N N . ALA A 1 190 ? -13.253 -7.589 10.819 1.00 90.81 190 ALA A N 1
ATOM 1480 C CA . ALA A 1 190 ? -12.052 -6.770 10.775 1.00 90.81 190 ALA A CA 1
ATOM 1481 C C . ALA A 1 190 ? -11.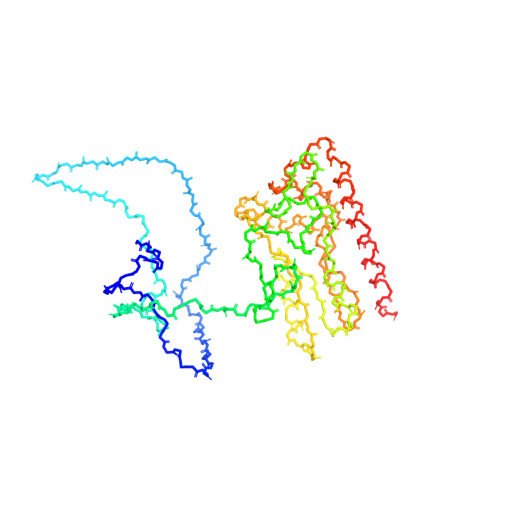284 -6.996 9.466 1.00 90.81 190 ALA A C 1
ATOM 1483 O O . ALA A 1 190 ? -11.231 -8.114 8.952 1.00 90.81 190 ALA A O 1
ATOM 1484 N N . PHE A 1 191 ? -10.664 -5.942 8.930 1.00 91.25 191 PHE A N 1
ATOM 1485 C CA . PHE A 1 191 ? -9.897 -6.014 7.683 1.00 91.25 191 PHE A CA 1
ATOM 1486 C C . PHE A 1 191 ? -8.530 -5.335 7.796 1.00 91.25 191 PHE A C 1
ATOM 1488 O O . PHE A 1 191 ? -8.423 -4.199 8.259 1.00 91.25 191 PHE A O 1
ATOM 1495 N N . LEU A 1 192 ? -7.479 -6.010 7.318 1.00 91.44 192 LEU A N 1
ATOM 1496 C CA . LEU A 1 192 ? -6.118 -5.477 7.243 1.00 91.44 192 LEU A CA 1
ATOM 1497 C C . LEU A 1 192 ? -5.573 -5.567 5.820 1.00 91.44 192 LEU A C 1
ATOM 1499 O O . LEU A 1 192 ? -5.380 -6.654 5.279 1.00 91.44 192 LEU A O 1
ATOM 1503 N N . ASN A 1 193 ? -5.245 -4.415 5.243 1.00 93.75 193 ASN A N 1
ATOM 1504 C CA . ASN A 1 193 ? -4.580 -4.312 3.951 1.00 93.75 193 ASN A CA 1
ATOM 1505 C C . ASN A 1 193 ? -3.087 -4.024 4.148 1.00 93.75 193 ASN A C 1
ATOM 1507 O O . ASN A 1 193 ? -2.705 -2.919 4.543 1.00 93.75 193 ASN A O 1
ATOM 1511 N N . ILE A 1 194 ? -2.233 -5.016 3.897 1.00 92.38 194 ILE A N 1
ATOM 1512 C CA . ILE A 1 194 ? -0.806 -4.954 4.233 1.00 92.38 194 ILE A CA 1
ATOM 1513 C C . ILE A 1 194 ? 0.035 -4.835 2.960 1.00 92.38 194 ILE A C 1
ATOM 1515 O O . ILE A 1 194 ? -0.017 -5.696 2.082 1.00 92.38 194 ILE A O 1
ATOM 1519 N N . LEU A 1 195 ? 0.881 -3.804 2.878 1.00 92.56 195 LEU A N 1
ATOM 1520 C CA . LEU A 1 195 ? 1.873 -3.705 1.809 1.00 92.56 195 LEU A CA 1
ATOM 1521 C C . LEU A 1 195 ? 2.994 -4.726 2.014 1.00 92.56 195 LEU A C 1
ATOM 1523 O O . LEU A 1 195 ? 3.855 -4.545 2.879 1.00 92.56 195 LEU A O 1
ATOM 1527 N N . ALA A 1 196 ? 3.019 -5.743 1.155 1.00 88.69 196 ALA A N 1
ATOM 1528 C CA . ALA A 1 196 ? 4.088 -6.728 1.059 1.00 88.69 196 ALA A CA 1
ATOM 1529 C C . ALA A 1 196 ? 4.792 -6.614 -0.310 1.00 88.69 196 ALA A C 1
ATOM 1531 O O . ALA A 1 196 ? 4.252 -7.064 -1.325 1.00 88.69 196 ALA A O 1
ATOM 1532 N N . PRO A 1 197 ? 5.979 -5.983 -0.385 1.00 90.00 197 PRO A N 1
ATOM 1533 C CA . PRO A 1 197 ? 6.753 -5.929 -1.620 1.00 90.00 197 PRO A CA 1
ATOM 1534 C C . PRO A 1 197 ? 7.147 -7.327 -2.115 1.00 90.00 197 PRO A C 1
ATOM 1536 O O . PRO A 1 197 ? 7.568 -8.184 -1.341 1.00 90.00 197 PRO A O 1
ATOM 1539 N N . CYS A 1 198 ? 7.030 -7.550 -3.425 1.00 88.69 198 CYS A N 1
ATOM 1540 C CA . CYS A 1 198 ? 7.376 -8.815 -4.069 1.00 88.69 198 CYS A CA 1
ATOM 1541 C C . CYS A 1 198 ? 8.578 -8.610 -4.995 1.00 88.69 198 CYS A C 1
ATOM 1543 O O . CYS A 1 198 ? 8.425 -8.049 -6.082 1.00 88.69 198 CYS A O 1
ATOM 1545 N N . HIS A 1 199 ? 9.761 -9.085 -4.598 1.00 87.81 199 HIS A N 1
ATOM 1546 C CA . HIS A 1 199 ? 11.006 -8.873 -5.351 1.00 87.81 199 HIS A CA 1
ATOM 1547 C C . HIS A 1 199 ? 10.915 -9.368 -6.807 1.00 87.81 199 HIS A C 1
ATOM 1549 O O . HIS A 1 199 ? 11.294 -8.647 -7.732 1.00 87.81 199 HIS A O 1
ATOM 1555 N N . ARG A 1 200 ? 10.313 -10.551 -7.029 1.00 86.50 200 ARG A N 1
ATOM 1556 C CA . ARG A 1 200 ? 10.036 -11.110 -8.365 1.00 86.50 200 ARG A CA 1
ATOM 1557 C C . ARG A 1 200 ? 9.136 -10.185 -9.185 1.00 86.50 200 ARG A C 1
ATOM 1559 O O . ARG A 1 200 ? 9.472 -9.836 -10.312 1.00 86.50 200 ARG A O 1
ATOM 1566 N N . GLY A 1 201 ? 7.992 -9.790 -8.623 1.00 86.44 201 GLY A N 1
ATOM 1567 C CA . GLY A 1 201 ? 6.966 -9.026 -9.337 1.00 86.44 201 GLY A CA 1
ATOM 1568 C C . GLY A 1 201 ? 7.341 -7.573 -9.597 1.00 86.44 201 GLY A C 1
ATOM 1569 O O . GLY A 1 201 ? 7.008 -7.004 -10.635 1.00 86.44 201 GLY A O 1
ATOM 1570 N N . TRP A 1 202 ? 8.036 -6.956 -8.650 1.00 92.25 202 TRP A N 1
ATOM 1571 C CA . TRP A 1 202 ? 8.383 -5.539 -8.696 1.00 92.25 202 TRP A CA 1
ATOM 1572 C C . TRP A 1 202 ? 9.777 -5.314 -9.291 1.00 92.25 202 TRP A C 1
ATOM 1574 O O . TRP A 1 202 ? 10.100 -4.183 -9.657 1.00 92.25 202 TRP A O 1
ATOM 1584 N N . ARG A 1 203 ? 10.542 -6.401 -9.484 1.00 91.75 203 ARG A N 1
ATOM 1585 C CA . ARG A 1 203 ? 11.851 -6.451 -10.146 1.00 91.75 203 ARG A CA 1
ATOM 1586 C C . ARG A 1 203 ? 12.881 -5.588 -9.420 1.00 91.75 203 ARG A C 1
ATOM 1588 O O . ARG A 1 203 ? 13.336 -4.578 -9.955 1.00 91.75 203 ARG A O 1
ATOM 1595 N N . TYR A 1 204 ? 13.206 -5.988 -8.196 1.00 90.88 204 TYR A N 1
ATOM 1596 C CA . TYR A 1 204 ? 14.217 -5.350 -7.354 1.00 90.88 204 TYR A CA 1
ATOM 1597 C C . TYR A 1 204 ? 15.029 -6.414 -6.570 1.00 90.88 204 TYR A C 1
ATOM 1599 O O . TYR A 1 204 ? 14.541 -7.541 -6.428 1.00 90.88 204 TYR A O 1
ATOM 1607 N N . PRO A 1 205 ? 16.244 -6.101 -6.069 1.00 92.00 205 PRO A N 1
ATOM 1608 C CA . PRO A 1 205 ? 17.062 -7.039 -5.281 1.00 92.00 205 PRO A CA 1
ATOM 1609 C C . PRO A 1 205 ? 16.425 -7.397 -3.929 1.00 92.00 205 PRO A C 1
ATOM 1611 O O . PRO A 1 205 ? 15.928 -6.521 -3.228 1.00 92.00 205 PRO A O 1
ATOM 1614 N N . MET A 1 206 ? 16.420 -8.671 -3.532 1.00 88.62 206 MET A N 1
ATOM 1615 C CA . MET A 1 206 ? 15.649 -9.147 -2.369 1.00 88.62 206 MET A CA 1
ATOM 1616 C C . MET A 1 206 ? 15.971 -8.386 -1.066 1.00 88.62 206 MET A C 1
ATOM 1618 O O . MET A 1 206 ? 15.061 -8.045 -0.304 1.00 88.62 206 MET A O 1
ATOM 1622 N N . GLU A 1 207 ? 17.236 -8.036 -0.857 1.00 90.69 207 GLU A N 1
ATOM 1623 C CA . GLU A 1 207 ? 17.762 -7.267 0.273 1.00 90.69 207 GLU A CA 1
ATOM 1624 C C . GLU A 1 207 ? 17.182 -5.843 0.380 1.00 90.69 207 GLU A C 1
ATOM 1626 O O . GLU A 1 207 ? 17.175 -5.248 1.458 1.00 90.69 207 GLU A O 1
ATOM 1631 N N . LYS A 1 208 ? 16.615 -5.306 -0.708 1.00 92.06 208 LYS A N 1
ATOM 1632 C CA . LYS A 1 208 ? 15.969 -3.983 -0.759 1.00 92.06 208 LYS A CA 1
ATOM 1633 C C . LYS A 1 208 ? 14.495 -3.996 -0.344 1.00 92.06 208 LYS A C 1
ATOM 1635 O O . LYS A 1 208 ? 13.850 -2.949 -0.360 1.00 92.06 208 LYS A O 1
ATOM 1640 N N . THR A 1 209 ? 13.946 -5.143 0.066 1.00 90.75 209 THR A N 1
ATOM 1641 C CA . THR A 1 209 ? 12.515 -5.290 0.406 1.00 90.75 209 THR A CA 1
ATOM 1642 C C . THR A 1 209 ? 12.037 -4.271 1.447 1.00 90.75 209 THR A C 1
ATOM 1644 O O . THR A 1 209 ? 11.026 -3.601 1.227 1.00 90.75 209 THR A O 1
ATOM 1647 N N . LEU A 1 210 ? 12.769 -4.099 2.556 1.00 92.38 210 LEU A N 1
ATOM 1648 C CA . LEU A 1 210 ? 12.397 -3.130 3.597 1.00 92.38 210 LEU A CA 1
ATOM 1649 C C . LEU A 1 210 ? 12.584 -1.677 3.145 1.00 92.38 210 LEU A C 1
ATOM 1651 O O . LEU A 1 210 ? 11.780 -0.820 3.504 1.00 92.38 210 LEU A O 1
ATOM 1655 N N . GLU A 1 211 ? 13.607 -1.401 2.335 1.00 95.81 211 GLU A N 1
ATOM 1656 C CA . GLU A 1 211 ? 13.862 -0.066 1.784 1.00 95.81 211 GLU A CA 1
ATOM 1657 C C . GLU A 1 211 ? 12.724 0.375 0.856 1.00 95.81 211 GLU A C 1
ATOM 1659 O O . GLU A 1 211 ? 12.219 1.488 0.970 1.00 95.81 211 GLU A O 1
ATOM 1664 N N . ILE A 1 212 ? 12.248 -0.520 -0.009 1.00 96.44 212 ILE A N 1
ATOM 1665 C CA . ILE A 1 212 ? 11.140 -0.238 -0.929 1.00 96.44 212 ILE A CA 1
ATOM 1666 C C . ILE A 1 212 ? 9.811 -0.112 -0.186 1.00 96.44 212 ILE A C 1
ATOM 1668 O O . ILE A 1 212 ? 9.004 0.756 -0.528 1.00 96.44 212 ILE A O 1
ATOM 1672 N N . ALA A 1 213 ? 9.584 -0.934 0.846 1.00 94.94 213 ALA A N 1
ATOM 1673 C CA . ALA A 1 213 ? 8.436 -0.765 1.736 1.00 94.94 213 ALA A CA 1
ATOM 1674 C C . ALA A 1 213 ? 8.455 0.626 2.388 1.00 94.94 213 ALA A C 1
ATOM 1676 O O . ALA A 1 213 ? 7.443 1.325 2.367 1.00 94.94 213 ALA A O 1
ATOM 1677 N N . LYS A 1 214 ? 9.614 1.055 2.905 1.00 96.44 214 LYS A N 1
ATOM 1678 C CA . LYS A 1 214 ? 9.806 2.391 3.481 1.00 96.44 214 LYS A CA 1
ATOM 1679 C C . LYS A 1 214 ? 9.554 3.495 2.457 1.00 96.44 214 LYS A C 1
ATOM 1681 O O . LYS A 1 214 ? 8.823 4.429 2.757 1.00 96.44 214 LYS A O 1
ATOM 1686 N N . LEU A 1 215 ? 10.099 3.379 1.244 1.00 97.56 215 LEU A N 1
ATOM 1687 C CA . LEU A 1 215 ? 9.895 4.363 0.175 1.00 97.56 215 LEU A CA 1
ATOM 1688 C C . LEU A 1 215 ? 8.417 4.517 -0.197 1.00 97.56 215 LEU A C 1
ATOM 1690 O O . LEU A 1 215 ? 7.978 5.635 -0.454 1.00 97.56 215 LEU A O 1
ATOM 1694 N N . ALA A 1 216 ? 7.634 3.435 -0.188 1.00 97.44 216 ALA A N 1
ATOM 1695 C CA . ALA A 1 216 ? 6.194 3.515 -0.433 1.00 97.44 216 ALA A CA 1
ATOM 1696 C C . ALA A 1 216 ? 5.478 4.399 0.606 1.00 97.44 216 ALA A C 1
ATOM 1698 O O . ALA A 1 216 ? 4.551 5.129 0.267 1.00 97.44 216 ALA A O 1
ATOM 1699 N N . ILE A 1 217 ? 5.926 4.355 1.862 1.00 97.19 217 ILE A N 1
ATOM 1700 C CA . ILE A 1 217 ? 5.383 5.167 2.957 1.00 97.19 217 ILE A CA 1
ATOM 1701 C C . ILE A 1 217 ? 5.930 6.598 2.889 1.00 97.19 217 ILE A C 1
ATOM 1703 O O . ILE A 1 217 ? 5.154 7.550 2.925 1.00 97.19 217 ILE A O 1
ATOM 1707 N N . ASP A 1 218 ? 7.247 6.766 2.735 1.00 97.44 218 ASP A N 1
ATOM 1708 C CA . ASP A 1 218 ? 7.906 8.079 2.707 1.00 97.44 218 ASP A CA 1
ATOM 1709 C C . ASP A 1 218 ? 7.440 8.944 1.525 1.00 97.44 218 ASP A C 1
ATOM 1711 O O . ASP A 1 218 ? 7.362 10.164 1.648 1.00 97.44 218 ASP A O 1
ATOM 1715 N N . THR A 1 219 ? 7.130 8.331 0.377 1.00 98.12 219 THR A N 1
ATOM 1716 C CA . THR A 1 219 ? 6.563 9.035 -0.791 1.00 98.12 219 THR A CA 1
ATOM 1717 C C . THR A 1 219 ? 5.062 9.284 -0.675 1.00 98.12 219 THR A C 1
ATOM 1719 O O . THR A 1 219 ? 4.474 9.965 -1.510 1.00 98.12 219 THR A O 1
ATOM 1722 N N . GLY A 1 220 ? 4.418 8.721 0.347 1.00 96.88 220 GLY A N 1
ATOM 1723 C CA . GLY A 1 220 ? 2.978 8.803 0.538 1.00 96.88 220 GLY A CA 1
ATOM 1724 C C . GLY A 1 220 ? 2.157 7.875 -0.357 1.00 96.88 220 GLY A C 1
ATOM 1725 O O . GLY A 1 220 ? 0.937 7.876 -0.220 1.00 96.88 220 GLY A O 1
ATOM 1726 N N . PHE A 1 221 ? 2.778 7.063 -1.219 1.00 97.75 221 PHE A N 1
ATOM 1727 C CA . PHE A 1 221 ? 2.073 6.092 -2.063 1.00 97.75 221 PHE A CA 1
ATOM 1728 C C . PHE A 1 221 ? 1.200 5.122 -1.253 1.00 97.75 221 PHE A C 1
ATOM 1730 O O . PHE A 1 221 ? 0.097 4.761 -1.670 1.00 97.75 221 PHE A O 1
ATOM 1737 N N . TRP A 1 222 ? 1.705 4.688 -0.096 1.00 97.69 222 TRP A N 1
ATOM 1738 C CA . TRP A 1 222 ? 1.023 3.768 0.805 1.00 97.69 222 TRP A CA 1
ATOM 1739 C C . TRP A 1 222 ? 0.877 4.376 2.207 1.00 97.69 222 TRP A C 1
ATOM 1741 O O . TRP A 1 222 ? 1.732 4.152 3.070 1.00 97.69 222 TRP A O 1
ATOM 1751 N N . PRO A 1 223 ? -0.182 5.168 2.455 1.00 97.38 223 PRO A N 1
ATOM 1752 C CA . PRO A 1 223 ? -0.426 5.746 3.771 1.00 97.38 223 PRO A CA 1
ATOM 1753 C C . PRO A 1 223 ? -0.766 4.657 4.790 1.00 97.38 223 PRO A C 1
ATOM 1755 O O . PRO A 1 223 ? -1.436 3.674 4.467 1.00 97.38 223 PRO A O 1
ATOM 1758 N N . LEU A 1 224 ? -0.320 4.840 6.033 1.00 97.81 224 LEU A N 1
ATOM 1759 C CA . LEU A 1 224 ? -0.629 3.934 7.137 1.00 97.81 224 LEU A CA 1
ATOM 1760 C C . LEU A 1 224 ? -1.699 4.568 8.019 1.00 97.81 224 LEU A C 1
ATOM 1762 O O . LEU A 1 224 ? -1.429 5.532 8.738 1.00 97.81 224 LEU A O 1
ATOM 1766 N N . PHE A 1 225 ? -2.905 4.016 7.959 1.00 98.31 225 PHE A N 1
ATOM 1767 C CA . PHE A 1 225 ? -4.071 4.527 8.671 1.00 98.31 225 PHE A CA 1
ATOM 1768 C C . PHE A 1 225 ? -4.956 3.384 9.166 1.00 98.31 225 PHE A C 1
ATOM 1770 O O . PHE A 1 225 ? -4.800 2.236 8.741 1.00 98.31 225 PHE A O 1
ATOM 1777 N N . GLU A 1 226 ? -5.866 3.703 10.072 1.00 98.06 226 GLU A N 1
ATOM 1778 C CA . GLU A 1 226 ? -6.908 2.816 10.575 1.00 98.06 226 GLU A CA 1
ATOM 1779 C C . GLU A 1 226 ? -8.239 3.568 10.676 1.00 98.06 226 GLU A C 1
ATOM 1781 O O . GLU A 1 226 ? -8.268 4.797 10.785 1.00 98.06 226 GLU A O 1
ATOM 1786 N N . VAL A 1 227 ? -9.328 2.811 10.612 1.00 98.25 227 VAL A N 1
ATOM 1787 C CA . VAL A 1 227 ? -10.703 3.251 10.820 1.00 98.25 227 VAL A CA 1
ATOM 1788 C C . VAL A 1 227 ? -11.298 2.336 11.877 1.00 98.25 227 VAL A C 1
ATOM 1790 O O . VAL A 1 227 ? -11.438 1.133 11.655 1.00 98.25 227 VAL A O 1
ATOM 1793 N N . GLU A 1 228 ? -11.603 2.906 13.035 1.00 97.25 228 GLU A N 1
ATOM 1794 C CA . GLU A 1 228 ? -12.136 2.189 14.193 1.00 97.25 228 GLU A CA 1
ATOM 1795 C C . GLU A 1 228 ? -13.515 2.764 14.506 1.00 97.25 228 GLU A C 1
ATOM 1797 O O . GLU A 1 228 ? -13.634 3.944 14.830 1.00 97.25 228 GLU A O 1
ATOM 1802 N N . ASN A 1 229 ? -14.564 1.957 14.321 1.00 96.06 229 ASN A N 1
ATOM 1803 C CA . ASN A 1 229 ? -15.966 2.367 14.473 1.00 96.06 229 ASN A CA 1
ATOM 1804 C C . ASN A 1 229 ? -16.302 3.683 13.742 1.00 96.06 229 ASN A C 1
ATOM 1806 O O . ASN A 1 229 ? -16.930 4.585 14.290 1.00 96.06 229 ASN A O 1
ATOM 1810 N N . GLY A 1 230 ? -15.832 3.811 12.497 1.00 96.12 230 GLY A N 1
ATOM 1811 C CA . GLY A 1 230 ? -16.039 5.003 11.668 1.00 96.12 230 GLY A CA 1
ATOM 1812 C C . GLY A 1 230 ? -15.096 6.179 11.953 1.00 96.12 230 GLY A C 1
ATOM 1813 O O . GLY A 1 230 ? -15.122 7.147 11.195 1.00 96.12 230 GLY A O 1
ATOM 1814 N N . VAL A 1 231 ? -14.229 6.103 12.969 1.00 97.81 231 VAL A N 1
ATOM 1815 C CA . VAL A 1 231 ? -13.245 7.149 13.295 1.00 97.81 231 VAL A CA 1
ATOM 1816 C C . VAL A 1 231 ? -11.938 6.903 12.551 1.00 97.81 231 VAL A C 1
ATOM 1818 O O . VAL A 1 231 ? -11.271 5.889 12.761 1.00 97.81 231 VAL A O 1
ATOM 1821 N N . TRP A 1 232 ? -11.544 7.846 11.695 1.00 98.00 232 TRP A N 1
ATOM 1822 C CA . TRP A 1 232 ? -10.348 7.736 10.862 1.00 98.00 232 TRP A CA 1
ATOM 1823 C C . TRP A 1 232 ? -9.119 8.300 11.562 1.00 98.00 232 TRP A C 1
ATOM 1825 O O . TRP A 1 232 ? -9.112 9.429 12.060 1.00 98.00 232 TRP A O 1
ATOM 1835 N N . LYS A 1 233 ? -8.012 7.562 11.494 1.00 97.94 233 LYS A N 1
ATOM 1836 C CA . LYS A 1 233 ? -6.728 7.975 12.059 1.00 97.94 233 LYS A CA 1
ATOM 1837 C C . LYS A 1 233 ? -5.572 7.603 11.139 1.00 97.94 233 LYS A C 1
ATOM 1839 O O . LYS A 1 233 ? -5.309 6.431 10.901 1.00 97.94 233 LYS A O 1
ATOM 1844 N N . ILE A 1 234 ? -4.809 8.601 10.695 1.00 97.88 234 ILE A N 1
ATOM 1845 C CA . ILE A 1 234 ? -3.498 8.381 10.066 1.00 97.88 234 ILE A CA 1
ATOM 1846 C C . ILE A 1 234 ? -2.460 8.162 11.173 1.00 97.88 234 ILE A C 1
ATOM 1848 O O . ILE A 1 234 ? -2.191 9.072 11.959 1.00 97.88 234 ILE A O 1
ATOM 1852 N N . ASN A 1 235 ? -1.871 6.966 11.230 1.00 96.94 235 ASN A N 1
ATOM 1853 C CA . ASN A 1 235 ? -0.906 6.578 12.262 1.00 96.94 235 ASN A CA 1
ATOM 1854 C C . ASN A 1 235 ? 0.486 7.150 11.985 1.00 96.94 235 ASN A C 1
ATOM 1856 O O . ASN A 1 235 ? 1.148 7.635 12.900 1.00 96.94 235 ASN A O 1
ATOM 1860 N N . ILE A 1 236 ? 0.930 7.089 10.727 1.00 95.62 236 ILE A N 1
ATOM 1861 C CA . ILE A 1 236 ? 2.276 7.505 10.325 1.00 95.62 236 ILE A CA 1
ATOM 1862 C C . ILE A 1 236 ? 2.182 8.628 9.297 1.00 95.62 236 ILE A C 1
ATOM 1864 O O . ILE A 1 236 ? 1.632 8.453 8.210 1.00 95.62 236 ILE A O 1
ATOM 1868 N N . ARG A 1 237 ? 2.765 9.778 9.642 1.00 94.12 237 ARG A N 1
ATOM 1869 C CA . ARG A 1 237 ? 2.896 10.946 8.768 1.00 94.12 237 ARG A CA 1
ATOM 1870 C C . ARG A 1 237 ? 4.380 11.195 8.493 1.00 94.12 237 ARG A C 1
ATOM 1872 O O . ARG A 1 237 ? 5.104 11.539 9.431 1.00 94.12 237 ARG A O 1
ATOM 1879 N N . PRO A 1 238 ? 4.862 11.020 7.251 1.00 90.00 238 PRO A N 1
ATOM 1880 C CA . PRO A 1 238 ? 6.209 11.444 6.891 1.00 90.00 238 PRO A CA 1
ATOM 1881 C C . PRO A 1 238 ? 6.363 12.946 7.160 1.00 90.00 238 PRO A C 1
ATOM 1883 O O . PRO A 1 238 ? 5.511 13.727 6.741 1.00 90.00 238 PRO A O 1
ATOM 1886 N N . LYS A 1 239 ? 7.439 13.360 7.848 1.00 87.25 239 LYS A N 1
ATOM 1887 C CA . LYS A 1 239 ? 7.701 14.787 8.144 1.00 87.25 239 LYS A CA 1
ATOM 1888 C C . LYS A 1 239 ? 7.731 15.636 6.871 1.00 87.25 239 LYS A C 1
ATOM 1890 O O . LYS A 1 239 ? 7.220 16.746 6.847 1.00 87.25 239 LYS A O 1
ATOM 1895 N N . GLN A 1 240 ? 8.331 15.081 5.824 1.00 91.00 240 GLN A N 1
ATOM 1896 C CA . GLN A 1 240 ? 8.341 15.624 4.478 1.00 91.00 240 GLN A CA 1
ATOM 1897 C C . GLN A 1 240 ? 8.164 14.449 3.522 1.00 91.00 240 GLN A C 1
ATOM 1899 O O . GLN A 1 240 ? 8.948 13.497 3.571 1.00 91.00 240 GLN A O 1
ATOM 1904 N N . ARG A 1 241 ? 7.114 14.483 2.693 1.00 94.19 241 ARG A N 1
ATOM 1905 C CA . ARG A 1 241 ? 6.894 13.433 1.696 1.00 94.19 241 ARG A CA 1
ATOM 1906 C C . ARG A 1 241 ? 7.941 13.549 0.595 1.00 94.19 241 ARG A C 1
ATOM 1908 O O . ARG A 1 241 ? 8.166 14.631 0.055 1.00 94.19 241 ARG A O 1
ATOM 1915 N N . LYS A 1 242 ? 8.570 12.425 0.271 1.00 97.38 242 LYS A N 1
ATOM 1916 C CA . LYS A 1 242 ? 9.462 12.304 -0.883 1.00 97.38 242 LYS A CA 1
ATOM 1917 C C . LYS A 1 242 ? 8.647 12.333 -2.181 1.00 97.38 242 LYS A C 1
ATOM 1919 O O . LYS A 1 242 ? 7.495 11.897 -2.174 1.00 97.38 242 LYS A O 1
ATOM 1924 N N . PRO A 1 243 ? 9.218 12.780 -3.307 1.00 98.00 243 PRO A N 1
ATOM 1925 C CA . PRO A 1 243 ? 8.525 12.698 -4.585 1.00 98.00 243 PRO A CA 1
ATOM 1926 C C . PRO A 1 243 ? 8.338 11.230 -5.000 1.00 98.00 243 PRO A C 1
ATOM 1928 O O . PRO A 1 243 ? 9.243 10.403 -4.844 1.00 98.00 243 PRO A O 1
ATOM 1931 N N . ILE A 1 244 ? 7.183 10.901 -5.583 1.00 98.00 244 ILE A N 1
ATOM 1932 C CA . ILE A 1 244 ? 6.788 9.528 -5.943 1.00 98.00 244 ILE A CA 1
ATOM 1933 C C . ILE A 1 244 ? 7.788 8.834 -6.872 1.00 98.00 244 ILE A C 1
ATOM 1935 O O . ILE A 1 244 ? 7.929 7.608 -6.864 1.00 98.00 244 ILE A O 1
ATOM 1939 N N . ILE A 1 245 ? 8.529 9.627 -7.647 1.00 98.06 245 ILE A N 1
ATOM 1940 C CA . ILE A 1 245 ? 9.559 9.145 -8.559 1.00 98.06 245 ILE A CA 1
ATOM 1941 C C . ILE A 1 245 ? 10.652 8.335 -7.846 1.00 98.06 245 ILE A C 1
ATOM 1943 O O . ILE A 1 245 ? 11.215 7.433 -8.461 1.00 98.06 245 ILE A O 1
ATOM 1947 N N . GLU A 1 246 ? 10.936 8.589 -6.562 1.00 98.00 246 GLU A N 1
ATOM 1948 C CA . GLU A 1 246 ? 11.897 7.780 -5.796 1.00 98.00 246 GLU A CA 1
ATOM 1949 C C . GLU A 1 246 ? 11.423 6.329 -5.643 1.00 98.00 246 GLU A C 1
ATOM 1951 O O . GLU A 1 246 ? 12.183 5.391 -5.892 1.00 98.00 246 GLU A O 1
ATOM 1956 N N . TRP A 1 247 ? 10.145 6.126 -5.314 1.00 97.75 247 TRP A N 1
ATOM 1957 C CA . TRP A 1 247 ? 9.568 4.787 -5.209 1.00 97.75 247 TRP A CA 1
ATOM 1958 C C . TRP A 1 247 ? 9.432 4.117 -6.584 1.00 97.75 247 TRP A C 1
ATOM 1960 O O . TRP A 1 247 ? 9.712 2.924 -6.723 1.00 97.75 247 TRP A O 1
ATOM 1970 N N . ILE A 1 248 ? 9.084 4.877 -7.625 1.00 97.44 248 ILE A N 1
ATOM 1971 C CA . ILE A 1 248 ? 9.010 4.383 -9.011 1.00 97.44 248 ILE A CA 1
ATOM 1972 C C . ILE A 1 248 ? 10.383 3.889 -9.499 1.00 97.44 248 ILE A C 1
ATOM 1974 O O . ILE A 1 248 ? 10.481 2.778 -10.021 1.00 97.44 248 ILE A O 1
ATOM 1978 N N . LYS A 1 249 ? 11.453 4.670 -9.286 1.00 97.44 249 LYS A N 1
ATOM 1979 C CA . LYS A 1 249 ? 12.830 4.323 -9.694 1.00 97.44 249 LYS A CA 1
ATOM 1980 C C . LYS A 1 249 ? 13.358 3.054 -9.028 1.00 97.44 249 LYS A C 1
ATOM 1982 O O . LYS A 1 249 ? 14.182 2.363 -9.618 1.00 97.44 249 LYS A O 1
ATOM 1987 N N . SER A 1 250 ? 12.866 2.726 -7.835 1.00 96.19 250 SER A N 1
ATOM 1988 C CA . SER A 1 250 ? 13.307 1.544 -7.081 1.00 96.19 250 SER A CA 1
ATOM 1989 C C . SER A 1 250 ? 12.815 0.198 -7.646 1.00 96.19 250 SER A C 1
ATOM 1991 O O . SER A 1 250 ? 13.166 -0.854 -7.117 1.00 96.19 250 SER A O 1
ATOM 1993 N N . GLN A 1 251 ? 11.994 0.202 -8.704 1.00 96.38 251 GLN A N 1
ATOM 1994 C CA . GLN A 1 251 ? 11.290 -0.983 -9.196 1.00 96.38 251 GLN A CA 1
ATOM 1995 C C . GLN A 1 251 ? 11.410 -1.135 -10.718 1.00 96.38 251 GLN A C 1
ATOM 1997 O O . GLN A 1 251 ? 10.951 -0.290 -11.492 1.00 96.38 251 GLN A O 1
ATOM 2002 N N . GLY A 1 252 ? 11.920 -2.275 -11.187 1.00 95.94 252 GLY A N 1
ATOM 2003 C CA . GLY A 1 252 ? 12.078 -2.534 -12.621 1.00 95.94 252 GLY A CA 1
ATOM 2004 C C . GLY A 1 252 ? 10.761 -2.613 -13.408 1.00 95.94 252 GLY A C 1
ATOM 2005 O O . GLY A 1 252 ? 10.772 -2.423 -14.625 1.00 95.94 252 GLY A O 1
ATOM 2006 N N . ARG A 1 253 ? 9.610 -2.842 -12.752 1.00 94.75 253 ARG A N 1
ATOM 2007 C CA . ARG A 1 253 ? 8.282 -2.832 -13.411 1.00 94.75 253 ARG A CA 1
ATOM 2008 C C . ARG A 1 253 ? 7.825 -1.450 -13.908 1.00 94.75 253 ARG A C 1
ATOM 2010 O O . ARG A 1 253 ? 6.812 -1.379 -14.601 1.00 94.75 253 ARG A O 1
ATOM 2017 N N . TYR A 1 254 ? 8.565 -0.390 -13.576 1.00 97.00 254 TYR A N 1
ATOM 2018 C CA . TYR A 1 254 ? 8.318 0.986 -14.017 1.00 97.00 254 TYR A CA 1
ATOM 2019 C C . TYR A 1 254 ? 9.445 1.575 -14.874 1.00 97.00 254 TYR A C 1
ATOM 2021 O O . TYR A 1 254 ? 9.439 2.774 -15.143 1.00 97.00 254 TYR A O 1
ATOM 2029 N N . LYS A 1 255 ? 10.420 0.770 -15.324 1.00 95.94 255 LYS A N 1
ATOM 2030 C CA . LYS A 1 255 ? 11.594 1.269 -16.068 1.00 95.94 255 LYS A CA 1
ATOM 2031 C C . LYS A 1 255 ? 11.217 2.151 -17.270 1.00 95.94 255 LYS A C 1
ATOM 2033 O O . LYS A 1 255 ? 11.923 3.108 -17.570 1.00 95.94 255 LYS A O 1
ATOM 2038 N N . HIS A 1 256 ? 10.104 1.858 -17.945 1.00 95.38 256 HIS A N 1
ATOM 2039 C CA . HIS A 1 256 ? 9.595 2.652 -19.068 1.00 95.38 256 HIS A CA 1
ATOM 2040 C C . HIS A 1 256 ? 9.123 4.054 -18.664 1.00 95.38 256 HIS A C 1
ATOM 2042 O O . HIS A 1 256 ? 9.265 4.971 -19.467 1.00 95.38 256 HIS A O 1
ATOM 2048 N N . LEU A 1 257 ? 8.619 4.244 -17.440 1.00 96.44 257 LEU A N 1
ATOM 2049 C CA . LEU A 1 257 ? 8.164 5.549 -16.943 1.00 96.44 257 LEU A CA 1
ATOM 2050 C C . LEU A 1 257 ? 9.308 6.529 -16.666 1.00 96.44 257 LEU A C 1
ATOM 2052 O O . LEU A 1 257 ? 9.058 7.712 -16.482 1.00 96.44 257 LEU A O 1
ATOM 2056 N N . LEU A 1 258 ? 10.556 6.052 -16.628 1.00 95.56 258 LEU A N 1
ATOM 2057 C CA . LEU A 1 258 ? 11.732 6.894 -16.384 1.00 95.56 258 LEU A CA 1
ATOM 2058 C C . LEU A 1 258 ? 12.201 7.658 -17.630 1.00 95.56 258 LEU A C 1
ATOM 2060 O O . LEU A 1 258 ? 13.150 8.431 -17.546 1.00 95.56 258 LEU A O 1
ATOM 2064 N N . LYS A 1 259 ? 11.573 7.418 -18.781 1.00 94.44 259 LYS A N 1
ATOM 2065 C CA . LYS A 1 259 ? 11.835 8.152 -20.018 1.00 94.44 259 LYS A CA 1
ATOM 2066 C C . LYS A 1 259 ? 11.068 9.470 -20.033 1.00 94.44 259 LYS A C 1
ATOM 2068 O O . LYS A 1 259 ? 9.936 9.516 -19.552 1.00 94.44 259 LYS A O 1
ATOM 2073 N N . GLU A 1 260 ? 11.634 10.491 -20.673 1.00 93.12 260 GLU A N 1
ATOM 2074 C CA . GLU A 1 260 ? 11.026 11.829 -20.732 1.00 93.12 260 GLU A CA 1
ATOM 2075 C C . GLU A 1 260 ? 9.623 11.804 -21.362 1.00 93.12 260 GLU A C 1
ATOM 2077 O O . GLU A 1 260 ? 8.711 12.457 -20.862 1.00 93.12 260 GLU A O 1
ATOM 2082 N N . GLU A 1 261 ? 9.402 10.952 -22.372 1.00 93.12 261 GLU A N 1
ATOM 2083 C CA . GLU A 1 261 ? 8.093 10.768 -23.020 1.00 93.12 261 GLU A CA 1
ATOM 2084 C C . GLU A 1 261 ? 6.965 10.366 -22.044 1.00 93.12 261 GLU A C 1
ATOM 2086 O O . GLU A 1 261 ? 5.799 10.677 -22.278 1.00 93.12 261 GLU A O 1
ATOM 2091 N N . ASN A 1 262 ? 7.301 9.724 -20.918 1.00 94.62 262 ASN A N 1
ATOM 2092 C CA . ASN A 1 262 ? 6.350 9.217 -19.923 1.00 94.62 262 ASN A CA 1
ATOM 2093 C C . ASN A 1 262 ? 6.288 10.068 -18.644 1.00 94.62 262 ASN A C 1
ATOM 2095 O O . ASN A 1 262 ? 5.588 9.703 -17.695 1.00 94.62 262 ASN A O 1
ATOM 2099 N N . LYS A 1 263 ? 6.981 11.211 -18.599 1.00 95.56 263 LYS A N 1
ATOM 2100 C CA . LYS A 1 263 ? 7.042 12.085 -17.417 1.00 95.56 263 LYS A CA 1
ATOM 2101 C C . LYS A 1 263 ? 5.667 12.569 -16.952 1.00 95.56 263 LYS A C 1
ATOM 2103 O O . LYS A 1 263 ? 5.374 12.528 -15.759 1.00 95.56 263 LYS A O 1
ATOM 2108 N N . HIS A 1 264 ? 4.785 12.889 -17.899 1.00 96.06 264 HIS A N 1
ATOM 2109 C CA . HIS A 1 264 ? 3.396 13.272 -17.632 1.00 96.06 264 HIS A CA 1
ATOM 2110 C C . HIS A 1 264 ? 2.617 12.202 -16.834 1.00 96.06 264 HIS A C 1
ATOM 2112 O O . HIS A 1 264 ? 1.721 12.522 -16.056 1.00 96.06 264 HIS A O 1
ATOM 2118 N N . ILE A 1 265 ? 2.969 10.917 -16.973 1.00 96.38 265 ILE A N 1
ATOM 2119 C CA . ILE A 1 265 ? 2.349 9.814 -16.220 1.00 96.38 265 ILE A CA 1
ATOM 2120 C C . ILE A 1 265 ? 2.816 9.838 -14.767 1.00 96.38 265 ILE A C 1
ATOM 2122 O O . ILE A 1 265 ? 2.009 9.650 -13.860 1.00 96.38 265 ILE A O 1
ATOM 2126 N N . VAL A 1 266 ? 4.108 10.080 -14.535 1.00 97.81 266 VAL A N 1
ATOM 2127 C CA . VAL A 1 266 ? 4.676 10.202 -13.184 1.00 97.81 266 VAL A CA 1
ATOM 2128 C C . VAL A 1 266 ? 4.046 11.386 -12.451 1.00 97.81 266 VAL A C 1
ATOM 2130 O O . VAL A 1 266 ? 3.645 11.238 -11.299 1.00 97.81 266 VAL A O 1
ATOM 2133 N N . GLU A 1 267 ? 3.895 12.527 -13.124 1.00 97.94 267 GLU A N 1
ATOM 2134 C CA . GLU A 1 267 ? 3.218 13.716 -12.584 1.00 97.94 267 GLU A CA 1
ATOM 2135 C C . GLU A 1 267 ? 1.752 13.424 -12.246 1.00 97.94 267 GLU A C 1
ATOM 2137 O O . GLU A 1 267 ? 1.273 13.777 -11.168 1.00 97.94 267 GLU A O 1
ATOM 2142 N N . ARG A 1 268 ? 1.053 12.689 -13.119 1.00 97.94 268 ARG A N 1
ATOM 2143 C CA . ARG A 1 268 ? -0.318 12.237 -12.864 1.00 97.94 268 ARG A CA 1
ATOM 2144 C C . ARG A 1 268 ? -0.410 11.330 -11.632 1.00 97.94 268 ARG A C 1
ATOM 2146 O O . ARG A 1 268 ? -1.339 11.474 -10.843 1.00 97.94 268 ARG A O 1
ATOM 2153 N N . ILE A 1 269 ? 0.544 10.414 -11.449 1.00 98.06 269 ILE A N 1
ATOM 2154 C CA . ILE A 1 269 ? 0.613 9.545 -10.261 1.00 98.06 269 ILE A CA 1
ATOM 2155 C C . ILE A 1 269 ? 0.915 10.373 -9.003 1.00 98.06 269 ILE A C 1
ATOM 2157 O O . ILE A 1 269 ? 0.300 10.130 -7.969 1.00 98.06 269 ILE A O 1
ATOM 2161 N N . GLN A 1 270 ? 1.823 11.351 -9.077 1.00 98.38 270 GLN A N 1
ATOM 2162 C CA . GLN A 1 270 ? 2.123 12.250 -7.955 1.00 98.38 270 GLN A CA 1
ATOM 2163 C C . GLN A 1 270 ? 0.867 13.004 -7.512 1.00 98.38 270 GLN A C 1
ATOM 2165 O O . GLN A 1 270 ? 0.538 12.998 -6.328 1.00 98.38 270 GLN A O 1
ATOM 2170 N N . LYS A 1 271 ? 0.132 13.584 -8.468 1.00 98.31 271 LYS A N 1
ATOM 2171 C CA . LYS A 1 271 ? -1.114 14.303 -8.192 1.00 98.31 271 LYS A CA 1
ATOM 2172 C C . LYS A 1 271 ? -2.149 13.412 -7.502 1.00 98.31 271 LYS A C 1
ATOM 2174 O O . LYS A 1 271 ? -2.740 13.839 -6.518 1.00 98.31 271 LYS A O 1
ATOM 2179 N N . GLU A 1 272 ? -2.333 12.183 -7.982 1.00 97.88 272 GLU A N 1
ATOM 2180 C CA . GLU A 1 272 ? -3.242 11.212 -7.358 1.00 97.88 272 GLU A CA 1
ATOM 2181 C C . GLU A 1 272 ? -2.846 10.910 -5.906 1.00 97.88 272 GLU A C 1
ATOM 2183 O O . GLU A 1 272 ? -3.695 10.905 -5.017 1.00 97.88 272 GLU A O 1
ATOM 2188 N N . VAL A 1 273 ? -1.550 10.695 -5.646 1.00 97.88 273 VAL A N 1
ATOM 2189 C CA . VAL A 1 273 ? -1.046 10.482 -4.282 1.00 97.88 273 VAL A CA 1
ATOM 2190 C C . VAL A 1 273 ? -1.363 11.694 -3.406 1.00 97.88 273 VAL A C 1
ATOM 2192 O O . VAL A 1 273 ? -1.896 11.529 -2.310 1.00 97.88 273 VAL A O 1
ATOM 2195 N N . ASP A 1 274 ? -1.087 12.908 -3.877 1.00 97.94 274 ASP A N 1
ATOM 2196 C CA . ASP A 1 274 ? -1.340 14.125 -3.103 1.00 97.94 274 ASP A CA 1
ATOM 2197 C C . ASP A 1 274 ? -2.830 14.370 -2.839 1.00 97.94 274 ASP A C 1
ATOM 2199 O O . ASP A 1 274 ? -3.196 14.775 -1.732 1.00 97.94 274 ASP A O 1
ATOM 2203 N N . ASP A 1 275 ? -3.699 14.095 -3.810 1.00 98.06 275 ASP A N 1
ATOM 2204 C CA . ASP A 1 275 ? -5.146 14.234 -3.645 1.00 98.06 275 ASP A CA 1
ATOM 2205 C C . ASP A 1 275 ? -5.713 13.184 -2.683 1.00 98.06 275 ASP A C 1
ATOM 2207 O O . ASP A 1 275 ? -6.547 13.511 -1.834 1.00 98.06 275 ASP A O 1
ATOM 2211 N N . TYR A 1 276 ? -5.193 11.955 -2.714 1.00 97.38 276 TYR A N 1
ATOM 2212 C CA . TYR A 1 276 ? -5.570 10.927 -1.748 1.00 97.38 276 TYR A CA 1
ATOM 2213 C C . TYR A 1 276 ? -5.168 11.296 -0.313 1.00 97.38 276 TYR A C 1
ATOM 2215 O O . TYR A 1 276 ? -5.936 11.083 0.626 1.00 97.38 276 TYR A O 1
ATOM 2223 N N . TRP A 1 277 ? -4.009 11.932 -0.121 1.00 97.69 277 TRP A N 1
ATOM 2224 C CA . TRP A 1 277 ? -3.634 12.469 1.192 1.00 97.69 277 TRP A CA 1
ATOM 2225 C C . TRP A 1 277 ? -4.596 13.556 1.680 1.00 97.69 277 TRP A C 1
ATOM 2227 O O . TRP A 1 277 ? -4.979 13.525 2.849 1.00 97.69 277 TRP A O 1
ATOM 2237 N N . LYS A 1 278 ? -5.036 14.474 0.806 1.00 97.81 278 LYS A N 1
ATOM 2238 C CA . LYS A 1 278 ? -6.051 15.484 1.169 1.00 97.81 278 LYS A CA 1
ATOM 2239 C C . LYS A 1 278 ? -7.365 14.825 1.584 1.00 97.81 278 LYS A C 1
ATOM 2241 O O . LYS A 1 278 ? -7.965 15.247 2.570 1.00 97.81 278 LYS A O 1
ATOM 2246 N N . TYR A 1 279 ? -7.787 13.784 0.864 1.00 97.50 279 TYR A N 1
ATOM 2247 C CA . TYR A 1 279 ? -8.968 12.996 1.214 1.00 97.50 279 TYR A CA 1
ATOM 2248 C C . TYR A 1 279 ? -8.837 12.381 2.613 1.00 97.50 279 TYR A C 1
ATOM 2250 O O . TYR A 1 279 ? -9.691 12.624 3.464 1.00 97.50 279 TYR A O 1
ATOM 2258 N N . LEU A 1 280 ? -7.746 11.660 2.892 1.00 97.62 280 LEU A N 1
ATOM 2259 C CA . LEU A 1 280 ? -7.531 11.025 4.198 1.00 97.62 280 LEU A CA 1
ATOM 2260 C C . LEU A 1 280 ? -7.463 12.048 5.339 1.00 97.62 280 LEU A C 1
ATOM 2262 O O . LEU A 1 280 ? -7.991 11.813 6.424 1.00 97.62 280 LEU A O 1
ATOM 2266 N N . GLU A 1 281 ? -6.837 13.200 5.107 1.00 96.94 281 GLU A N 1
ATOM 2267 C CA . GLU A 1 281 ? -6.808 14.292 6.081 1.00 96.94 281 GLU A CA 1
ATOM 2268 C C . GLU A 1 281 ? -8.192 14.894 6.324 1.00 96.94 281 GLU A C 1
ATOM 2270 O O . GLU A 1 281 ? -8.523 15.194 7.473 1.00 96.94 281 GLU A O 1
ATOM 2275 N N . GLY A 1 282 ? -9.005 15.034 5.275 1.00 97.81 282 GLY A N 1
ATOM 2276 C CA . GLY A 1 282 ? -10.409 15.422 5.383 1.00 97.81 282 GLY A CA 1
ATOM 2277 C C . GLY A 1 282 ? -11.214 14.425 6.217 1.00 97.81 282 GLY A C 1
ATOM 2278 O O . GLY A 1 282 ? -11.900 14.834 7.150 1.00 97.81 282 GLY A O 1
ATOM 2279 N N . MET A 1 283 ? -11.055 13.124 5.957 1.00 97.38 283 MET A N 1
ATOM 2280 C CA . MET A 1 283 ? -11.725 12.063 6.716 1.00 97.38 283 MET A CA 1
ATOM 2281 C C . MET A 1 283 ? -11.331 12.072 8.195 1.00 97.38 283 MET A C 1
ATOM 2283 O O . MET A 1 283 ? -12.202 12.014 9.062 1.00 97.38 283 MET A O 1
ATOM 2287 N N . CYS A 1 284 ? -10.039 12.210 8.511 1.00 96.88 284 CYS A N 1
ATOM 2288 C CA . CYS A 1 284 ? -9.590 12.342 9.900 1.00 96.88 284 CYS A CA 1
ATOM 2289 C C . CYS A 1 284 ? -10.211 13.556 10.597 1.00 96.88 284 CYS A C 1
ATOM 2291 O O . CYS A 1 284 ? -10.656 13.437 11.731 1.00 96.88 284 CYS A O 1
ATOM 2293 N N . LYS A 1 285 ? -10.259 14.716 9.933 1.00 96.44 285 LYS A N 1
ATOM 2294 C CA . LYS A 1 285 ? -10.858 15.928 10.514 1.00 96.44 285 LYS A CA 1
ATOM 2295 C C . LYS A 1 285 ? -12.362 15.779 10.741 1.00 96.44 285 LYS A C 1
ATOM 2297 O O . LYS A 1 285 ? -12.864 16.258 11.746 1.00 96.44 285 LYS A O 1
ATOM 2302 N N . ALA A 1 286 ? -13.067 15.131 9.816 1.00 96.38 286 ALA A N 1
ATOM 2303 C CA . ALA A 1 286 ? -14.520 14.993 9.872 1.00 96.38 286 ALA A CA 1
ATOM 2304 C C . ALA A 1 286 ? -15.004 13.953 10.895 1.00 96.38 286 ALA A C 1
ATOM 2306 O O . ALA A 1 286 ? -16.155 14.008 11.312 1.00 96.38 286 ALA A O 1
ATOM 2307 N N . THR A 1 287 ? -14.154 12.993 11.266 1.00 96.00 287 THR A N 1
ATOM 2308 C CA . THR A 1 287 ? -14.551 11.841 12.095 1.00 96.00 287 THR A CA 1
ATOM 2309 C C . THR A 1 287 ? -13.924 11.831 13.484 1.00 96.00 287 THR A C 1
ATOM 2311 O O . THR A 1 287 ? -14.285 10.989 14.303 1.00 96.00 287 THR A O 1
ATOM 2314 N N . GLN A 1 288 ? -12.995 12.745 13.778 1.00 86.94 288 GLN A N 1
ATOM 2315 C CA . GLN A 1 288 ? -12.485 12.901 15.136 1.00 86.94 288 GLN A CA 1
ATOM 2316 C C . GLN A 1 288 ? -13.588 13.437 16.063 1.00 86.94 288 GLN A C 1
ATOM 2318 O O . GLN A 1 288 ? -14.300 14.363 15.669 1.00 86.94 288 GLN A O 1
ATOM 2323 N N . PRO A 1 289 ? -13.733 12.879 17.281 1.00 74.56 289 PRO A N 1
ATOM 2324 C CA . PRO A 1 289 ? -14.631 13.440 18.285 1.00 74.56 289 PRO A CA 1
ATOM 2325 C C . PRO A 1 289 ? -14.262 14.904 18.550 1.00 74.56 289 PRO A C 1
ATOM 2327 O O . PRO A 1 289 ? -13.074 15.208 18.688 1.00 74.56 289 PRO A O 1
ATOM 2330 N N . GLN A 1 290 ? -15.268 15.785 18.577 1.00 55.19 290 GLN A N 1
ATOM 2331 C CA . GLN A 1 290 ? -15.110 17.179 19.008 1.00 55.19 290 GLN A CA 1
ATOM 2332 C C . GLN A 1 290 ? -14.824 17.264 20.506 1.00 55.19 290 GLN A C 1
ATOM 2334 O O . GLN A 1 290 ?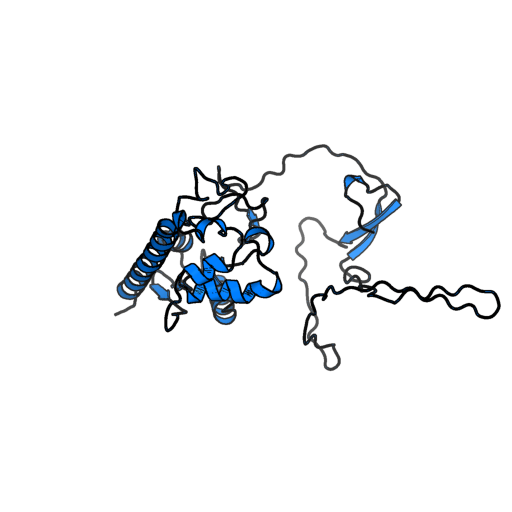 -15.376 16.425 21.256 1.00 55.19 290 GLN A O 1
#